Protein AF-A0A9E3D8E3-F1 (afdb_monomer)

Nearest PDB structures (foldseek):
  6zh0-assembly4_D  TM=6.770E-01  e=1.735E-10  Homo sapiens
  6q8z-assembly4_D  TM=6.486E-01  e=9.204E-11  Homo sapiens
  6zgw-assembly4_D  TM=6.736E-01  e=1.546E-10  Homo sapiens
  6zgx-assembly3_D  TM=6.616E-01  e=6.574E-08  Homo sapiens
  6jbc-assembly1_A  TM=5.033E-01  e=1.478E-06  Thermococcus kodakarensis KOD1

Solvent-accessible surface area (backbone atoms only — not comparable to full-atom values): 18329 Å² total; per-residue (Å²): 133,62,70,69,76,38,73,44,37,50,58,46,55,51,46,42,58,74,76,32,50,91,77,51,70,95,73,82,64,42,72,23,68,22,45,23,33,41,82,77,45,38,76,85,26,28,79,25,31,7,36,30,31,31,32,30,43,90,89,28,12,17,23,28,36,38,33,82,41,86,52,50,39,36,36,39,35,40,44,52,83,88,51,89,65,84,52,52,74,50,78,46,47,34,59,61,62,65,68,49,53,59,70,57,46,27,55,57,30,66,38,91,94,38,47,90,48,39,45,55,55,31,38,44,61,74,72,49,69,76,66,51,13,31,43,34,44,35,31,53,58,37,68,78,77,63,78,38,38,40,67,39,12,40,22,30,6,32,41,45,42,70,40,74,85,64,81,55,60,64,62,49,17,52,50,32,36,49,32,35,31,57,44,71,73,48,64,70,60,61,66,50,38,52,79,38,57,73,65,21,38,28,36,36,35,45,72,80,69,42,76,54,83,62,44,71,56,56,92,96,60,80,90,78,91,81,74,88,86,64,78,62,88,64,50,68,59,52,49,49,44,49,54,48,15,39,54,51,34,47,21,44,45,51,41,50,52,41,55,54,26,52,77,68,77,37,83,71,91,65,72,90,47,73,84,16,53,33,65,44,55,53,65,58,36,63,72,70,38,53,83,71,46,48,64,60,44,43,30,70,51,42,63,78,68,22,49,95,44,54,63,91,84,66,83,66,60,49,91,42,78,21,49,18,32,62,40,40,47,48,28,29,71,66,38,95

Sequence (336 aa):
MLLLDQHPVPTLLARTRSELSAAFSPGEAWVARTPAMLDVMGGIAEETGSLACTIALDRSAAAVLWQKREDDLLQVFSFDELDQNRPFTLCVPMRSLMGMDELALHRSLAEPGRHWAWSIVGAVRQFRSAGGGMNVAILNAIPAGIGLSSNAALVAASVDAFTAETTDVIARAQHSRQIEQMTLGHCHPLSAYIAGASGAVQVFQSDTCTLSVPIEVPVGMRFVAITIGVSRPGWDERLQIVRTAAVMAHALILKKMRDLGTAAGRAMLADPMGGFLARLDSNDYKRWFRPYLPDVLRGDKFDEAAGDDRPADLHVEPDVDYPVRGVADHHVLEAL

Radius of gyration: 22.26 Å; Cα contacts (8 Å, |Δi|>4): 597; chains: 1; bounding box: 54×40×67 Å

Mean predicted aligned error: 5.78 Å

Foldseek 3Di:
DDPCPAPPNVVLVVCCVPQVCVPDDPDDKFKFKFAFKDWPDCPLLLQQFFKTKIAGDRRWIKMKMKDWAQAQKEWEFEDEPPDPDGTQIDIDGNVVLLPDDLVRLQVVCPPPSNVVCLLLSLLCNVQPDRGIYMYMYMYGRDDPQQPRLSLLRNNLRNLCRRPVVDPDQQVSLVSSQVSCCSHVVHGDRSVSSRHDDHQWIWMAGNLVRDTDDTHGHDPPDDDDRDGPPDHDPCPVVVSLLLSLLQLLLLLLQVVQVQVVCVVVVHHDPDRPSSSHLQSDAPVCCVPRRLVRDDQKDAQLCSCVNRPPSDDPPRDTDRGDIHRNSVSSCCNHVVRD

Structure (mmCIF, N/CA/C/O backbone):
data_AF-A0A9E3D8E3-F1
#
_entry.id   AF-A0A9E3D8E3-F1
#
loop_
_atom_site.group_PDB
_atom_site.id
_atom_site.type_symbol
_atom_site.label_atom_id
_atom_site.label_alt_id
_atom_site.label_comp_id
_atom_site.label_asym_id
_atom_site.label_entity_id
_atom_site.label_seq_id
_atom_site.pdbx_PDB_ins_code
_atom_site.Cartn_x
_atom_site.Cartn_y
_atom_site.Cartn_z
_atom_site.occupancy
_atom_site.B_iso_or_equiv
_atom_site.auth_seq_id
_atom_site.auth_comp_id
_atom_site.auth_asym_id
_atom_site.auth_atom_id
_atom_site.pdbx_PDB_model_num
ATOM 1 N N . MET A 1 1 ? -26.276 -0.704 4.315 1.00 61.47 1 MET A N 1
ATOM 2 C CA . MET A 1 1 ? -25.941 -1.302 5.627 1.00 61.47 1 MET A CA 1
ATOM 3 C C . MET A 1 1 ? -25.128 -0.280 6.402 1.00 61.47 1 MET A C 1
ATOM 5 O O . MET A 1 1 ? -24.161 0.214 5.833 1.00 61.47 1 MET A O 1
ATOM 9 N N . LEU A 1 2 ? -25.541 0.103 7.613 1.00 82.88 2 LEU A N 1
ATOM 10 C CA . LEU A 1 2 ? -24.840 1.126 8.400 1.00 82.88 2 LEU A CA 1
ATOM 11 C C . LEU A 1 2 ? -23.488 0.585 8.883 1.00 82.88 2 LEU A C 1
ATOM 13 O O . LEU A 1 2 ? -23.394 -0.596 9.202 1.00 82.88 2 LEU A O 1
ATOM 17 N N . LEU A 1 3 ? -22.455 1.437 8.943 1.00 84.81 3 LEU A N 1
ATOM 18 C CA . LEU A 1 3 ? -21.090 1.074 9.366 1.00 84.81 3 LEU A CA 1
ATOM 19 C C . LEU A 1 3 ? -21.065 0.302 10.695 1.00 84.81 3 LEU A C 1
ATOM 21 O O . LEU A 1 3 ? -20.333 -0.674 10.832 1.00 84.81 3 LEU A O 1
ATOM 25 N N . LEU A 1 4 ? -21.897 0.725 11.648 1.00 90.50 4 LEU A N 1
ATOM 26 C CA . LEU A 1 4 ? -21.973 0.152 12.991 1.00 90.50 4 LEU A CA 1
ATOM 27 C C . LEU A 1 4 ? -22.445 -1.305 13.016 1.00 90.50 4 LEU A C 1
ATOM 29 O O . LEU A 1 4 ? -22.167 -1.989 13.994 1.00 90.50 4 LEU A O 1
ATOM 33 N N . ASP A 1 5 ? -23.097 -1.776 11.952 1.00 90.94 5 ASP A N 1
ATOM 34 C CA . ASP A 1 5 ? -23.583 -3.153 11.823 1.00 90.94 5 ASP A CA 1
ATOM 35 C C . ASP A 1 5 ? -22.600 -4.044 11.045 1.00 90.94 5 ASP A C 1
ATOM 37 O O . ASP A 1 5 ? -22.809 -5.251 10.918 1.00 90.94 5 ASP A O 1
ATOM 41 N N . GLN A 1 6 ? -21.527 -3.470 10.489 1.00 90.50 6 GLN A N 1
ATOM 42 C CA . GLN A 1 6 ? -20.589 -4.195 9.636 1.00 90.50 6 GLN A CA 1
ATOM 43 C C . GLN A 1 6 ? -19.444 -4.784 10.456 1.00 90.50 6 GLN A C 1
ATOM 45 O O . GLN A 1 6 ? -18.682 -4.062 11.099 1.00 90.50 6 GLN A O 1
ATOM 50 N N . HIS A 1 7 ? -19.255 -6.098 10.386 1.00 91.12 7 HIS A N 1
ATOM 51 C CA . HIS A 1 7 ? -18.110 -6.757 11.015 1.00 91.12 7 HIS A CA 1
ATOM 52 C C . HIS A 1 7 ? -16.766 -6.200 10.482 1.00 91.12 7 HIS A C 1
ATOM 54 O O . HIS A 1 7 ? -16.655 -5.983 9.269 1.00 91.12 7 HIS A O 1
ATOM 60 N N . PRO A 1 8 ? -15.761 -5.931 11.345 1.00 93.88 8 PRO A N 1
ATOM 61 C CA . PRO A 1 8 ? -15.707 -6.277 12.771 1.00 93.88 8 PRO A CA 1
ATOM 62 C C . PRO A 1 8 ? -16.117 -5.147 13.740 1.00 93.88 8 PRO A C 1
ATOM 64 O O . PRO A 1 8 ? -15.855 -5.248 14.938 1.00 93.88 8 PRO A O 1
ATOM 67 N N . VAL A 1 9 ? -16.775 -4.078 13.273 1.00 95.12 9 VAL A N 1
ATOM 68 C CA . VAL A 1 9 ? -17.114 -2.899 14.099 1.00 95.12 9 VAL A CA 1
ATOM 69 C C . VAL A 1 9 ? -17.963 -3.240 15.337 1.00 95.12 9 VAL A C 1
ATOM 71 O O . VAL A 1 9 ? -17.563 -2.824 16.428 1.00 95.12 9 VAL A O 1
ATOM 74 N N . PRO A 1 10 ? -19.068 -4.018 15.249 1.00 94.75 10 PRO A N 1
ATOM 75 C CA . PRO A 1 10 ? -19.823 -4.417 16.438 1.00 94.75 10 PRO A CA 1
ATOM 76 C C . PRO A 1 10 ? -18.953 -5.111 17.492 1.00 94.75 10 PRO A C 1
ATOM 78 O O . PRO A 1 10 ? -19.059 -4.810 18.681 1.00 94.75 10 PRO A O 1
ATOM 81 N N . THR A 1 11 ? -18.066 -6.007 17.051 1.00 94.19 11 THR A N 1
ATOM 82 C CA . THR A 1 11 ? -17.157 -6.760 17.922 1.00 94.19 11 THR A CA 1
ATOM 83 C C . THR A 1 11 ? -16.148 -5.835 18.590 1.00 94.19 11 THR A C 1
ATOM 85 O O . THR A 1 11 ? -15.983 -5.899 19.806 1.00 94.19 11 THR A O 1
ATOM 88 N N . LEU A 1 12 ? -15.524 -4.930 17.827 1.00 94.94 12 LEU A N 1
ATOM 89 C CA . LEU A 1 12 ? -14.582 -3.944 18.358 1.00 94.94 12 LEU A CA 1
ATOM 90 C C . LEU A 1 12 ? -15.245 -3.070 19.431 1.00 94.94 12 LEU A C 1
ATOM 92 O O . LEU A 1 12 ? -14.706 -2.912 20.522 1.00 94.94 12 LEU A O 1
ATOM 96 N N . LEU A 1 13 ? -16.442 -2.545 19.158 1.00 94.69 13 LEU A N 1
ATOM 97 C CA . LEU A 1 13 ? -17.176 -1.713 20.113 1.00 94.69 13 LEU A CA 1
ATOM 98 C C . LEU A 1 13 ? -17.579 -2.492 21.369 1.00 94.69 13 LEU A C 1
ATOM 100 O O . LEU A 1 13 ? -17.474 -1.960 22.476 1.00 94.69 13 LEU A O 1
ATOM 104 N N . ALA A 1 14 ? -18.036 -3.737 21.214 1.00 93.50 14 ALA A N 1
ATOM 105 C CA . ALA A 1 14 ? -18.402 -4.591 22.338 1.00 93.50 14 ALA A CA 1
ATOM 106 C C . ALA A 1 14 ? -17.191 -4.871 23.240 1.00 93.50 14 ALA A C 1
ATOM 108 O O . ALA A 1 14 ? -17.268 -4.609 24.442 1.00 93.50 14 ALA A O 1
ATOM 109 N N . ARG A 1 15 ? -16.065 -5.306 22.657 1.00 92.75 15 ARG A N 1
ATOM 110 C CA . ARG A 1 15 ? -14.827 -5.604 23.392 1.00 92.75 15 ARG A CA 1
ATOM 111 C C . ARG A 1 15 ? -14.238 -4.372 24.061 1.00 92.75 15 ARG A C 1
ATOM 113 O O . ARG A 1 15 ? -13.886 -4.427 25.235 1.00 92.75 15 ARG A O 1
ATOM 120 N N . THR A 1 16 ? -14.201 -3.229 23.377 1.00 93.81 16 THR A N 1
ATOM 121 C CA . THR A 1 16 ? -13.735 -1.977 23.988 1.00 93.81 16 THR A CA 1
ATOM 122 C C . THR A 1 16 ? -14.575 -1.602 25.211 1.00 93.81 16 THR A C 1
ATOM 124 O O . THR A 1 16 ? -14.021 -1.221 26.239 1.00 93.81 16 THR A O 1
ATOM 127 N N . ARG A 1 17 ? -15.904 -1.759 25.153 1.00 92.38 17 ARG A N 1
ATOM 128 C CA . ARG A 1 17 ? -16.776 -1.472 26.305 1.00 92.38 17 ARG A CA 1
ATOM 129 C C . ARG A 1 17 ? -16.580 -2.453 27.459 1.00 92.38 17 ARG A C 1
ATOM 131 O O . ARG A 1 17 ? -16.639 -2.027 28.608 1.00 92.38 17 ARG A O 1
ATOM 138 N N . SER A 1 18 ? -16.388 -3.742 27.182 1.00 91.06 18 SER A N 1
ATOM 139 C CA . SER A 1 18 ? -16.258 -4.759 28.233 1.00 91.06 18 SER A CA 1
ATOM 140 C C . SER A 1 18 ? -14.863 -4.809 28.852 1.00 91.06 18 SER A C 1
ATOM 142 O O . SER A 1 18 ? -14.738 -4.952 30.064 1.00 91.06 18 SER A O 1
ATOM 144 N N . GLU A 1 19 ? -13.818 -4.696 28.035 1.00 92.19 19 GLU A N 1
ATOM 145 C CA . GLU A 1 19 ? -12.431 -4.959 28.435 1.00 92.19 19 GLU A CA 1
ATOM 146 C C . GLU A 1 19 ? -11.623 -3.679 28.669 1.00 92.19 19 GLU A C 1
ATOM 148 O O . GLU A 1 19 ? -10.667 -3.693 29.443 1.00 92.19 19 GLU A O 1
ATOM 153 N N . LEU A 1 20 ? -12.006 -2.566 28.033 1.00 93.00 20 LEU A N 1
ATOM 154 C CA . LEU A 1 20 ? -11.265 -1.302 28.065 1.00 93.00 20 LEU A CA 1
ATOM 155 C C . LEU A 1 20 ? -12.084 -0.140 28.640 1.00 93.00 20 LEU A C 1
ATOM 157 O O . LEU A 1 20 ? -11.759 1.014 28.380 1.00 93.00 20 LEU A O 1
ATOM 161 N N . SER A 1 21 ? -13.100 -0.408 29.464 1.00 89.00 21 SER A N 1
ATOM 162 C CA . SER A 1 21 ? -13.952 0.625 30.087 1.00 89.00 21 SER A CA 1
ATOM 163 C C . SER A 1 21 ? -13.198 1.644 30.952 1.00 89.00 21 SER A C 1
ATOM 165 O O . SER A 1 21 ? -13.676 2.755 31.151 1.00 89.00 21 SER A O 1
ATOM 167 N N . ALA A 1 22 ? -12.012 1.289 31.457 1.00 88.81 22 ALA A N 1
ATOM 168 C CA . ALA A 1 22 ? -11.137 2.214 32.180 1.00 88.81 22 ALA A CA 1
ATOM 169 C C . ALA A 1 22 ? -10.322 3.132 31.250 1.00 88.81 22 ALA A C 1
ATOM 171 O O . ALA A 1 22 ? -9.861 4.188 31.677 1.00 88.81 22 ALA A O 1
ATOM 172 N N . ALA A 1 23 ? -10.109 2.720 29.998 1.00 91.31 23 ALA A N 1
ATOM 173 C CA . ALA A 1 23 ? -9.403 3.511 28.998 1.00 91.31 23 ALA A CA 1
ATOM 174 C C . ALA A 1 23 ? -10.389 4.320 28.142 1.00 91.31 23 ALA A C 1
ATOM 176 O O . ALA A 1 23 ? -10.162 5.499 27.894 1.00 91.31 23 ALA A O 1
ATOM 177 N N . PHE A 1 24 ? -11.490 3.715 27.708 1.00 93.62 24 PHE A N 1
ATOM 178 C CA . PHE A 1 24 ? -12.498 4.358 26.875 1.00 93.62 24 PHE A CA 1
ATOM 179 C C . PHE A 1 24 ? -13.691 4.801 27.713 1.00 93.62 24 PHE A C 1
ATOM 181 O O . PHE A 1 24 ? -14.399 3.982 28.301 1.00 93.62 24 PHE A O 1
ATOM 188 N N . SER A 1 25 ? -13.935 6.106 27.710 1.00 89.12 25 SER A N 1
ATOM 189 C CA . SER A 1 25 ? -15.068 6.718 28.395 1.00 89.12 25 SER A CA 1
ATOM 190 C C . SER A 1 25 ? -16.290 6.776 27.476 1.00 89.12 25 SER A C 1
ATOM 192 O O . SER A 1 25 ? -16.141 6.923 26.257 1.00 89.12 25 SER A O 1
ATOM 194 N N . PRO A 1 26 ? -17.519 6.739 28.022 1.00 83.31 26 PRO A N 1
ATOM 195 C CA . PRO A 1 26 ? -18.707 7.118 27.265 1.00 83.31 26 PRO A CA 1
ATOM 196 C C . PRO A 1 26 ? -18.541 8.546 26.725 1.00 83.31 26 PRO A C 1
ATOM 198 O O . PRO A 1 26 ? -18.261 9.464 27.493 1.00 83.31 26 PRO A O 1
ATOM 201 N N . GLY A 1 27 ? -18.687 8.742 25.416 1.00 85.12 27 GLY A N 1
ATOM 202 C CA . GLY A 1 27 ? -18.496 10.051 24.797 1.00 85.12 27 GLY A CA 1
ATOM 203 C C . GLY A 1 27 ? -18.208 9.968 23.305 1.00 85.12 27 GLY A C 1
ATOM 204 O O . GLY A 1 27 ? -18.470 8.947 22.667 1.00 85.12 27 GLY A O 1
ATOM 205 N N . GLU A 1 28 ? -17.672 11.060 22.766 1.00 89.88 28 GLU A N 1
ATOM 206 C CA . GLU A 1 28 ? -17.271 11.151 21.366 1.00 89.88 28 GLU A CA 1
ATOM 207 C C . GLU A 1 28 ? -16.100 10.200 21.081 1.00 89.88 28 GLU A C 1
ATOM 209 O O . GLU A 1 28 ? -15.105 10.158 21.812 1.00 89.88 28 GLU A O 1
ATOM 214 N N . ALA A 1 29 ? -16.261 9.400 20.033 1.00 92.62 29 ALA A N 1
ATOM 215 C CA . ALA A 1 29 ? -15.256 8.495 19.508 1.00 92.62 29 ALA A CA 1
ATOM 216 C C . ALA A 1 29 ? -15.503 8.319 18.010 1.00 92.62 29 ALA A C 1
ATOM 218 O O . ALA A 1 29 ? -16.646 8.370 17.547 1.00 92.62 29 ALA A O 1
ATOM 219 N N . TRP A 1 30 ? -14.436 8.072 17.266 1.00 93.62 30 TRP A N 1
ATOM 220 C CA . TRP A 1 30 ? -14.491 7.892 15.822 1.00 93.62 30 TRP A CA 1
ATOM 221 C C . TRP A 1 30 ? -14.131 6.463 15.484 1.00 93.62 30 TRP A C 1
ATOM 223 O O . TRP A 1 30 ? -13.174 5.913 16.030 1.00 93.62 30 TRP A O 1
ATOM 233 N N . VAL A 1 31 ? -14.894 5.871 14.573 1.00 94.75 31 VAL A N 1
ATOM 234 C CA . VAL A 1 31 ? -14.663 4.516 14.094 1.00 94.75 31 VAL A CA 1
ATOM 235 C C . VAL A 1 31 ? -14.590 4.512 12.578 1.00 94.75 31 VAL A C 1
ATOM 237 O O . VAL A 1 31 ? -15.429 5.114 11.910 1.00 94.75 31 VAL A O 1
ATOM 240 N N . ALA A 1 32 ? -13.601 3.807 12.050 1.00 94.62 32 ALA A N 1
ATOM 241 C CA . ALA A 1 32 ? -13.469 3.525 10.633 1.00 94.62 32 ALA A CA 1
ATOM 242 C C . ALA A 1 32 ? -13.310 2.024 10.403 1.00 94.62 32 ALA A C 1
ATOM 244 O O . ALA A 1 32 ? -12.917 1.267 11.298 1.00 94.62 32 ALA A O 1
ATOM 245 N N . ARG A 1 33 ? -13.640 1.604 9.184 1.00 93.50 33 ARG A N 1
ATOM 246 C CA . ARG A 1 33 ? -13.574 0.219 8.732 1.00 93.50 33 ARG A CA 1
ATOM 247 C C . ARG A 1 33 ? -13.102 0.191 7.292 1.00 93.50 33 ARG A C 1
ATOM 249 O O . ARG A 1 33 ? -13.709 0.852 6.453 1.00 93.50 33 ARG A O 1
ATOM 256 N N . THR A 1 34 ? -12.148 -0.681 6.999 1.00 93.94 34 THR A N 1
ATOM 257 C CA . THR A 1 34 ? -11.720 -0.951 5.626 1.00 93.94 34 THR A CA 1
ATOM 258 C C . THR A 1 34 ? -11.790 -2.451 5.351 1.00 93.94 34 THR A C 1
ATOM 260 O O . THR A 1 34 ? -11.247 -3.237 6.134 1.00 93.94 34 THR A O 1
ATOM 263 N N . PRO A 1 35 ? -12.489 -2.883 4.285 1.00 93.00 35 PRO A N 1
ATOM 264 C CA . PRO A 1 35 ? -12.553 -4.289 3.907 1.00 93.00 35 PRO A CA 1
ATOM 265 C C . PRO A 1 35 ? -11.195 -4.817 3.440 1.00 93.00 35 PRO A C 1
ATOM 267 O O . PRO A 1 35 ? -10.332 -4.063 2.998 1.00 93.00 35 PRO A O 1
ATOM 270 N N . ALA A 1 36 ? -11.031 -6.136 3.496 1.00 90.88 36 ALA A N 1
ATOM 271 C CA . ALA A 1 36 ? -9.974 -6.810 2.761 1.00 90.88 36 ALA A CA 1
ATOM 272 C C . ALA A 1 36 ? -10.162 -6.589 1.258 1.00 90.88 36 ALA A C 1
ATOM 274 O O . ALA A 1 36 ? -11.290 -6.603 0.755 1.00 90.88 36 ALA A O 1
ATOM 275 N N . MET A 1 37 ? -9.049 -6.443 0.548 1.00 90.75 37 MET A N 1
ATOM 276 C CA . MET A 1 37 ? -9.035 -6.260 -0.898 1.00 90.75 37 MET A CA 1
ATOM 277 C C . MET A 1 37 ? -8.463 -7.506 -1.559 1.00 90.75 37 MET A C 1
ATOM 279 O O . MET A 1 37 ? -7.434 -8.031 -1.130 1.00 90.75 37 MET A O 1
ATOM 283 N N . LEU A 1 38 ? -9.143 -7.972 -2.601 1.00 90.00 38 LEU A N 1
ATOM 284 C CA . LEU A 1 38 ? -8.647 -9.009 -3.490 1.00 90.00 38 LEU A CA 1
ATOM 285 C C . LEU A 1 38 ? -8.196 -8.355 -4.795 1.00 90.00 38 LEU A C 1
ATOM 287 O O . LEU A 1 38 ? -8.989 -7.675 -5.449 1.00 90.00 38 LEU A O 1
ATOM 291 N N . ASP A 1 39 ? -6.941 -8.587 -5.163 1.00 90.19 39 ASP A N 1
ATOM 292 C CA . ASP A 1 39 ? -6.440 -8.309 -6.505 1.00 90.19 39 ASP A CA 1
ATOM 293 C C . ASP A 1 39 ? -7.032 -9.337 -7.478 1.00 90.19 39 ASP A C 1
ATOM 295 O O . ASP A 1 39 ? -6.862 -10.549 -7.313 1.00 90.19 39 ASP A O 1
ATOM 299 N N . VAL A 1 40 ? -7.804 -8.843 -8.443 1.00 90.62 40 VAL A N 1
ATOM 300 C CA . VAL A 1 40 ? -8.455 -9.644 -9.481 1.00 90.62 40 VAL A CA 1
ATOM 301 C C . VAL A 1 40 ? -7.572 -9.706 -10.722 1.00 90.62 40 VAL A C 1
ATOM 303 O O . VAL A 1 40 ? -7.457 -10.769 -11.332 1.00 90.62 40 VAL A O 1
ATOM 306 N N . MET A 1 41 ? -6.977 -8.572 -11.102 1.00 88.38 41 MET A N 1
ATOM 307 C CA . MET A 1 41 ? -6.065 -8.414 -12.237 1.00 88.38 41 MET A CA 1
ATOM 308 C C . MET A 1 41 ? -5.163 -7.197 -11.999 1.00 88.38 41 MET A C 1
ATOM 310 O O . MET A 1 41 ? -5.614 -6.201 -11.446 1.00 88.38 41 MET A O 1
ATOM 314 N N . GLY A 1 42 ? -3.930 -7.232 -12.501 1.00 80.69 42 GLY A N 1
ATOM 315 C CA . GLY A 1 42 ? -2.966 -6.128 -12.408 1.00 80.69 42 GLY A CA 1
ATOM 316 C C . GLY A 1 42 ? -1.696 -6.541 -11.675 1.00 80.69 42 GLY A C 1
ATOM 317 O O . GLY A 1 42 ? -0.597 -6.324 -12.183 1.00 80.69 42 GLY A O 1
ATOM 318 N N . GLY A 1 43 ? -1.826 -7.238 -10.542 1.00 84.00 43 GLY A N 1
ATOM 319 C CA . GLY A 1 43 ? -0.680 -7.831 -9.863 1.00 84.00 43 GLY A CA 1
ATOM 320 C C . GLY A 1 43 ? 0.407 -6.813 -9.524 1.00 84.00 43 GLY A C 1
ATOM 321 O O . GLY A 1 43 ? 0.169 -5.658 -9.176 1.00 84.00 43 GLY A O 1
ATOM 322 N N . ILE A 1 44 ? 1.648 -7.257 -9.680 1.00 84.50 44 ILE A N 1
ATOM 323 C CA . ILE A 1 44 ? 2.850 -6.449 -9.453 1.00 84.50 44 ILE A CA 1
ATOM 324 C C . ILE A 1 44 ? 3.058 -5.348 -10.508 1.00 84.50 44 ILE A C 1
ATOM 326 O O . ILE A 1 44 ? 3.878 -4.456 -10.298 1.00 84.50 44 ILE A O 1
ATOM 330 N N . ALA A 1 45 ? 2.335 -5.388 -11.634 1.00 87.69 45 ALA A N 1
ATOM 331 C CA . ALA A 1 45 ? 2.521 -4.448 -12.738 1.00 87.69 45 ALA A CA 1
ATOM 332 C C . ALA A 1 45 ? 1.898 -3.067 -12.471 1.00 87.69 45 ALA A C 1
ATOM 334 O O . ALA A 1 45 ? 2.235 -2.098 -13.157 1.00 87.69 45 ALA A O 1
ATOM 335 N N . GLU A 1 46 ? 1.035 -2.940 -11.455 1.00 88.56 46 GLU A N 1
ATOM 336 C CA . GLU A 1 46 ? 0.449 -1.656 -11.052 1.00 88.56 46 GLU A CA 1
ATOM 337 C C . GLU A 1 46 ? 1.535 -0.609 -10.768 1.00 88.56 46 GLU A C 1
ATOM 339 O O . GLU A 1 46 ? 1.447 0.530 -11.220 1.00 88.56 46 GLU A O 1
ATOM 344 N N . GLU A 1 47 ? 2.608 -0.979 -10.069 1.00 84.56 47 GLU A N 1
ATOM 345 C CA . GLU A 1 47 ? 3.672 -0.039 -9.693 1.00 84.56 47 GLU A CA 1
ATOM 346 C C . GLU A 1 47 ? 4.474 0.477 -10.891 1.00 84.56 47 GLU A C 1
ATOM 348 O O . GLU A 1 47 ? 5.147 1.500 -10.784 1.00 84.56 47 GLU A O 1
ATOM 353 N N . THR A 1 48 ? 4.360 -0.183 -12.045 1.00 89.12 48 THR A N 1
ATOM 354 C CA . THR A 1 48 ? 4.956 0.270 -13.305 1.00 89.12 48 THR A CA 1
ATOM 355 C C . THR A 1 48 ? 3.918 0.766 -14.305 1.00 89.12 48 THR A C 1
ATOM 357 O O . THR A 1 48 ? 4.204 0.792 -15.501 1.00 89.12 48 THR A O 1
ATOM 360 N N . GLY A 1 49 ? 2.737 1.162 -13.827 1.00 89.62 49 GLY A N 1
ATOM 361 C CA . GLY A 1 49 ? 1.747 1.907 -14.602 1.00 89.62 49 GLY A CA 1
ATOM 362 C C . GLY A 1 49 ? 0.655 1.070 -15.262 1.00 89.62 49 GLY A C 1
ATOM 363 O O . GLY A 1 49 ? -0.097 1.623 -16.058 1.00 89.62 49 GLY A O 1
ATOM 364 N N . SER A 1 50 ? 0.558 -0.228 -14.955 1.00 90.56 50 SER A N 1
ATOM 365 C CA . SER A 1 50 ? -0.545 -1.067 -15.442 1.00 90.56 50 SER A CA 1
ATOM 366 C C . SER A 1 50 ? -1.879 -0.652 -14.820 1.00 90.56 50 SER A C 1
ATOM 368 O O . SER A 1 50 ? -1.933 -0.064 -13.732 1.00 90.56 50 SER A O 1
ATOM 370 N N . LEU A 1 51 ? -2.963 -1.047 -15.482 1.00 91.69 51 LEU A N 1
ATOM 371 C CA . LEU A 1 51 ? -4.286 -1.116 -14.886 1.00 91.69 51 LEU A CA 1
ATOM 372 C C . LEU A 1 51 ? -4.333 -2.172 -13.767 1.00 91.69 51 LEU A C 1
ATOM 374 O O . LEU A 1 51 ? -3.791 -3.272 -13.911 1.00 91.69 51 LEU A O 1
ATOM 378 N N . ALA A 1 52 ? -5.011 -1.837 -12.668 1.00 92.19 52 ALA A N 1
ATOM 379 C CA . ALA A 1 52 ? -5.313 -2.723 -11.550 1.00 92.19 52 ALA A CA 1
ATOM 380 C C . ALA A 1 52 ? -6.830 -2.843 -11.340 1.00 92.19 52 ALA A C 1
ATOM 382 O O . ALA A 1 52 ? -7.567 -1.856 -11.360 1.00 92.19 52 ALA A O 1
ATOM 383 N N . CYS A 1 53 ? -7.292 -4.065 -11.112 1.00 93.12 53 CYS A N 1
ATOM 384 C CA . CYS A 1 53 ? -8.672 -4.434 -10.846 1.00 93.12 53 CYS A CA 1
ATOM 385 C C . CYS A 1 53 ? -8.747 -5.057 -9.458 1.00 93.12 53 CYS A C 1
ATOM 387 O O . CYS A 1 53 ? -8.262 -6.169 -9.251 1.00 93.12 53 CYS A O 1
ATOM 389 N N . THR A 1 54 ? -9.402 -4.387 -8.518 1.00 93.31 54 THR A N 1
ATOM 390 C CA . THR A 1 54 ? -9.559 -4.895 -7.154 1.00 93.31 54 THR A CA 1
ATOM 391 C C . THR A 1 54 ? -11.027 -5.041 -6.788 1.00 93.31 54 THR A C 1
ATOM 393 O O . THR A 1 54 ? -11.900 -4.345 -7.307 1.00 93.31 54 THR A O 1
ATOM 396 N N . ILE A 1 55 ? -11.328 -5.969 -5.885 1.00 92.94 55 ILE A N 1
ATOM 397 C CA . ILE A 1 55 ? -12.668 -6.113 -5.315 1.00 92.94 55 ILE A CA 1
ATOM 398 C C . ILE A 1 55 ? -12.598 -6.154 -3.793 1.00 92.94 55 ILE A C 1
ATOM 400 O O . ILE A 1 55 ? -11.763 -6.844 -3.206 1.00 92.94 55 ILE A O 1
ATOM 404 N N . ALA A 1 56 ? -13.493 -5.404 -3.153 1.00 92.31 56 ALA A N 1
ATOM 405 C CA . ALA A 1 56 ? -13.654 -5.421 -1.708 1.00 92.31 56 ALA A CA 1
ATOM 406 C C . ALA A 1 56 ? -14.379 -6.698 -1.265 1.00 92.31 56 ALA A C 1
ATOM 408 O O . ALA A 1 56 ? -15.470 -7.015 -1.751 1.00 92.31 56 ALA A O 1
ATOM 409 N N . LEU A 1 57 ? -13.792 -7.408 -0.305 1.00 88.69 57 LEU A N 1
ATOM 410 C CA . LEU A 1 57 ? -14.392 -8.585 0.307 1.00 88.69 57 LEU A CA 1
ATOM 411 C C . LEU A 1 57 ? -15.388 -8.176 1.400 1.00 88.69 57 LEU A C 1
ATOM 413 O O . LEU A 1 57 ? -15.181 -7.239 2.170 1.00 88.69 57 LEU A O 1
ATOM 417 N N . ASP A 1 58 ? -16.495 -8.904 1.476 1.00 81.69 58 ASP A N 1
ATOM 418 C CA . ASP A 1 58 ? -17.627 -8.613 2.356 1.00 81.69 58 ASP A CA 1
ATOM 419 C C . ASP A 1 58 ? -17.445 -9.146 3.789 1.00 81.69 58 ASP A C 1
ATOM 421 O O . ASP A 1 58 ? -18.045 -8.608 4.720 1.00 81.69 58 ASP A O 1
ATOM 425 N N . ARG A 1 59 ? -16.609 -10.177 3.981 1.00 79.25 59 ARG A N 1
ATOM 426 C CA . ARG A 1 59 ? -16.509 -10.943 5.244 1.00 79.25 59 ARG A CA 1
ATOM 427 C C . ARG A 1 59 ? -15.277 -10.686 6.106 1.00 79.25 59 ARG A C 1
ATOM 429 O O . ARG A 1 59 ? -15.235 -11.176 7.228 1.00 79.25 59 ARG A O 1
ATOM 436 N N . SER A 1 60 ? -14.293 -9.950 5.608 1.00 84.31 60 SER A N 1
ATOM 437 C CA . SER A 1 60 ? -13.056 -9.675 6.344 1.00 84.31 60 SER A CA 1
ATOM 438 C C . SER A 1 60 ? -12.720 -8.202 6.212 1.00 84.31 60 SER A C 1
ATOM 440 O O . SER A 1 60 ? -12.756 -7.657 5.111 1.00 84.31 60 SER A O 1
ATOM 442 N N . ALA A 1 61 ? -12.434 -7.547 7.332 1.00 91.25 61 ALA A N 1
ATOM 443 C CA . ALA A 1 61 ? -12.118 -6.127 7.375 1.00 91.25 61 ALA A CA 1
ATOM 444 C C . ALA A 1 61 ? -11.267 -5.795 8.603 1.00 91.25 61 ALA A C 1
ATOM 446 O O . ALA A 1 61 ? -11.287 -6.517 9.602 1.00 91.25 61 ALA A O 1
ATOM 447 N N . ALA A 1 62 ? -10.560 -4.675 8.533 1.00 93.50 62 ALA A N 1
ATOM 448 C CA . ALA A 1 62 ? -9.938 -4.039 9.681 1.00 93.50 62 ALA A CA 1
ATOM 449 C C . ALA A 1 62 ? -10.842 -2.913 10.191 1.00 93.50 62 ALA A C 1
ATOM 451 O O . ALA A 1 62 ? -11.472 -2.210 9.398 1.00 93.50 62 ALA A O 1
ATOM 452 N N . ALA A 1 63 ? -10.907 -2.735 11.509 1.00 95.81 63 ALA A N 1
ATOM 453 C CA . ALA A 1 63 ? -11.582 -1.609 12.137 1.00 95.81 63 ALA A CA 1
ATOM 454 C C . ALA A 1 63 ? -10.663 -0.908 13.139 1.00 95.81 63 ALA A C 1
ATOM 456 O O . ALA A 1 63 ? -9.930 -1.555 13.892 1.00 95.81 63 ALA A O 1
ATOM 457 N N . VAL A 1 64 ? -10.746 0.421 13.153 1.00 96.69 64 VAL A N 1
ATOM 458 C CA . VAL A 1 64 ? -9.998 1.300 14.053 1.00 96.69 64 VAL A CA 1
ATOM 459 C C . VAL A 1 64 ? -10.993 2.206 14.757 1.00 96.69 64 VAL A C 1
ATOM 461 O O . VAL A 1 64 ? -11.786 2.888 14.113 1.00 96.69 64 VAL A O 1
ATOM 464 N N . LEU A 1 65 ? -10.948 2.207 16.084 1.00 96.38 65 LEU A N 1
ATOM 465 C CA . LEU A 1 65 ? -11.696 3.101 16.957 1.00 96.38 65 LEU A CA 1
ATOM 466 C C . LEU A 1 65 ? -10.697 3.998 17.676 1.00 96.38 65 LEU A C 1
ATOM 468 O O . LEU A 1 65 ? -9.734 3.487 18.243 1.00 96.38 65 LEU A O 1
ATOM 472 N N . TRP A 1 66 ? -10.943 5.302 17.743 1.00 95.56 66 TRP A N 1
ATOM 473 C CA . TRP A 1 66 ? -10.140 6.174 18.594 1.00 95.56 66 TRP A CA 1
ATOM 474 C C . TRP A 1 66 ? -10.967 7.191 19.373 1.00 95.56 66 TRP A C 1
ATOM 476 O O . TRP A 1 66 ? -12.068 7.578 18.977 1.00 95.56 66 TRP A O 1
ATOM 486 N N . GLN A 1 67 ? -10.408 7.612 20.506 1.00 95.00 67 GLN A N 1
ATOM 487 C CA . GLN A 1 67 ? -10.967 8.616 21.401 1.00 95.00 67 GLN A CA 1
ATOM 488 C C . GLN A 1 67 ? -9.855 9.533 21.923 1.00 95.00 67 GLN A C 1
ATOM 490 O O . GLN A 1 67 ? -8.782 9.071 22.323 1.00 95.00 67 GLN A O 1
ATOM 495 N N . LYS A 1 68 ? -10.123 10.842 21.924 1.00 94.06 68 LYS A N 1
ATOM 496 C CA . LYS A 1 68 ? -9.209 11.869 22.438 1.00 94.06 68 LYS A CA 1
ATOM 497 C C . LYS A 1 68 ? -9.030 11.749 23.957 1.00 94.06 68 LYS A C 1
ATOM 499 O O . LYS A 1 68 ? -9.976 11.431 24.672 1.00 94.06 68 LYS A O 1
ATOM 504 N N . ARG A 1 69 ? -7.831 12.068 24.447 1.00 92.12 69 ARG A N 1
ATOM 505 C CA . ARG A 1 69 ? -7.495 12.219 25.870 1.00 92.12 69 ARG A CA 1
ATOM 506 C C . ARG A 1 69 ? -6.901 13.601 26.139 1.00 92.12 69 ARG A C 1
ATOM 508 O O . ARG A 1 69 ? -6.470 14.305 25.226 1.00 92.12 69 ARG A O 1
ATOM 515 N N . GLU A 1 70 ? -6.859 13.968 27.413 1.00 90.81 70 GLU A N 1
ATOM 516 C CA . GLU A 1 70 ? -6.290 15.240 27.874 1.00 90.81 70 GLU A CA 1
ATOM 517 C C . GLU A 1 70 ? -4.810 15.145 28.270 1.00 90.81 70 GLU A C 1
ATOM 519 O O . GLU A 1 70 ? -4.141 16.170 28.374 1.00 90.81 70 GLU A O 1
ATOM 524 N N . ASP A 1 71 ? -4.287 13.935 28.491 1.00 93.69 71 ASP A N 1
ATOM 525 C CA . ASP A 1 71 ? -2.879 13.728 28.833 1.00 93.69 71 ASP A CA 1
ATOM 526 C C . ASP A 1 71 ? -1.974 13.768 27.588 1.00 93.69 71 ASP A C 1
ATOM 528 O O . ASP A 1 71 ? -2.344 14.322 26.561 1.00 93.69 71 ASP A O 1
ATOM 532 N N . ASP A 1 72 ? -0.752 13.247 27.678 1.00 94.31 72 ASP A N 1
ATOM 533 C CA . ASP A 1 72 ? 0.217 13.234 26.571 1.00 94.31 72 ASP A CA 1
ATOM 534 C C . ASP A 1 72 ? 0.546 11.799 26.140 1.00 94.31 72 ASP A C 1
ATOM 536 O O . ASP A 1 72 ? 1.660 11.517 25.714 1.00 94.31 72 ASP A O 1
ATOM 540 N N . LEU A 1 73 ? -0.385 10.856 26.313 1.00 95.69 73 LEU A N 1
ATOM 541 C CA . LEU A 1 73 ? -0.147 9.439 26.033 1.00 95.69 73 LEU A CA 1
ATOM 542 C C . LEU A 1 73 ? -0.928 8.971 24.810 1.00 95.69 73 LEU A C 1
ATOM 544 O O . LEU A 1 73 ? -2.141 9.144 24.736 1.00 95.69 73 LEU A O 1
ATOM 548 N N . LEU A 1 74 ? -0.233 8.306 23.888 1.00 95.75 74 LEU A N 1
ATOM 549 C CA . LEU A 1 74 ? -0.838 7.418 22.905 1.00 95.75 74 LEU A CA 1
ATOM 550 C C . LEU A 1 74 ? -0.907 6.017 23.509 1.00 95.75 74 LEU A C 1
ATOM 552 O O . LEU A 1 74 ? 0.135 5.409 23.759 1.00 95.75 74 LEU A O 1
ATOM 556 N N . GLN A 1 75 ? -2.118 5.500 23.706 1.00 96.00 75 GLN A N 1
ATOM 557 C CA . GLN A 1 75 ? -2.346 4.095 24.030 1.00 96.00 75 GLN A CA 1
ATOM 558 C C . GLN A 1 75 ? -3.014 3.406 22.842 1.00 96.00 75 GLN A C 1
ATOM 560 O O . GLN A 1 75 ? -4.078 3.826 22.389 1.00 96.00 75 GLN A O 1
ATOM 565 N N . VAL A 1 76 ? -2.395 2.343 22.340 1.00 96.19 76 VAL A N 1
ATOM 566 C CA . VAL A 1 76 ? -2.951 1.511 21.270 1.00 96.19 76 VAL A CA 1
ATOM 567 C C . VAL A 1 76 ? -3.234 0.131 21.836 1.00 96.19 76 VAL A C 1
ATOM 569 O O . VAL A 1 76 ? -2.362 -0.457 22.471 1.00 96.19 76 VAL A O 1
ATOM 572 N N . PHE A 1 77 ? -4.433 -0.382 21.588 1.00 95.25 77 PHE A N 1
ATOM 573 C CA . PHE A 1 77 ? -4.905 -1.694 22.007 1.00 95.25 77 PHE A CA 1
ATOM 574 C C . PHE A 1 77 ? -5.231 -2.522 20.766 1.00 95.25 77 PHE A C 1
ATOM 576 O O . PHE A 1 77 ? -6.096 -2.130 19.987 1.00 95.25 77 PHE A O 1
ATOM 583 N N . SER A 1 78 ? -4.562 -3.658 20.576 1.00 93.19 78 SER A N 1
ATOM 584 C CA . SER A 1 78 ? -4.877 -4.596 19.495 1.00 93.19 78 SER A CA 1
ATOM 585 C C . SER A 1 78 ? -5.600 -5.812 20.024 1.00 93.19 78 SER A C 1
ATOM 587 O O . SER A 1 78 ? -5.048 -6.578 20.817 1.00 93.19 78 SER A O 1
ATOM 589 N N . PHE A 1 79 ? -6.820 -6.001 19.537 1.00 91.50 79 PHE A N 1
ATOM 590 C CA . PHE A 1 79 ? -7.582 -7.219 19.728 1.00 91.50 79 PHE A CA 1
ATOM 591 C C . PHE A 1 79 ? -7.250 -8.224 18.628 1.00 91.50 79 PHE A C 1
ATOM 593 O O . PHE A 1 79 ? -7.162 -7.870 17.452 1.00 91.50 79 PHE A O 1
ATOM 600 N N . ASP A 1 80 ? -7.109 -9.482 19.023 1.00 82.06 80 ASP A N 1
ATOM 601 C CA . ASP A 1 80 ? -7.163 -10.622 18.115 1.00 82.06 80 ASP A CA 1
ATOM 602 C C . ASP A 1 80 ? -8.614 -11.121 18.072 1.00 82.06 80 ASP A C 1
ATOM 604 O O . ASP A 1 80 ? -9.290 -11.170 19.101 1.00 82.06 80 ASP A O 1
ATOM 608 N N . GLU A 1 81 ? -9.126 -11.451 16.891 1.00 73.94 81 GLU A N 1
ATOM 609 C CA . GLU A 1 81 ? -10.489 -11.964 16.745 1.00 73.94 81 GLU A CA 1
ATOM 610 C C . GLU A 1 81 ? -10.678 -13.323 17.437 1.00 73.94 81 GLU A C 1
ATOM 612 O O . GLU A 1 81 ? -11.754 -13.599 17.970 1.00 73.94 81 GLU A O 1
ATOM 617 N N . LEU A 1 82 ? -9.635 -14.157 17.450 1.00 69.19 82 LEU A N 1
ATOM 618 C CA . LEU A 1 82 ? -9.682 -15.519 17.979 1.00 69.19 82 LEU A CA 1
ATOM 619 C C . LEU A 1 82 ? -9.175 -15.620 19.422 1.00 69.19 82 LEU A C 1
ATOM 621 O O . LEU A 1 82 ? -9.428 -16.637 20.073 1.00 69.19 82 LEU A O 1
ATOM 625 N N . ASP A 1 83 ? -8.503 -14.584 19.937 1.00 71.75 83 ASP A N 1
ATOM 626 C CA . ASP A 1 83 ? -8.001 -14.553 21.312 1.00 71.75 83 ASP A CA 1
ATOM 627 C C . ASP A 1 83 ? -8.867 -13.675 22.238 1.00 71.75 83 ASP A C 1
ATOM 629 O O . ASP A 1 83 ? -9.071 -12.474 22.022 1.00 71.75 83 ASP A O 1
ATOM 633 N N . GLN A 1 84 ? -9.351 -14.293 23.318 1.00 65.38 84 GLN A N 1
ATOM 634 C CA . GLN A 1 84 ? -10.088 -13.639 24.407 1.00 65.38 84 GLN A CA 1
ATOM 635 C C . GLN A 1 84 ? -9.162 -13.112 25.516 1.00 65.38 84 GLN A C 1
ATOM 637 O O . GLN A 1 84 ? -9.639 -12.568 26.513 1.00 65.38 84 GLN A O 1
ATOM 642 N N . ASN A 1 85 ? -7.844 -13.273 25.377 1.00 70.00 85 ASN A N 1
ATOM 643 C CA . ASN A 1 85 ? -6.870 -12.673 26.279 1.00 70.00 85 ASN A CA 1
ATOM 644 C C . ASN A 1 85 ? -6.854 -11.139 26.167 1.00 70.00 85 ASN A C 1
ATOM 646 O O . ASN A 1 85 ? -7.444 -10.533 25.267 1.00 70.00 85 ASN A O 1
ATOM 650 N N . ARG A 1 86 ? -6.149 -10.502 27.114 1.00 69.38 86 ARG A N 1
ATOM 651 C CA . ARG A 1 86 ? -5.959 -9.045 27.128 1.00 69.38 86 ARG A CA 1
ATOM 652 C C . ARG A 1 86 ? -5.337 -8.564 25.810 1.00 69.38 86 ARG A C 1
ATOM 654 O O . ARG A 1 86 ? -4.399 -9.204 25.336 1.00 69.38 86 ARG A O 1
ATOM 661 N N . PRO A 1 87 ? -5.785 -7.415 25.275 1.00 81.19 87 PRO A N 1
ATOM 662 C CA . PRO A 1 87 ? -5.234 -6.877 24.041 1.00 81.19 87 PRO A CA 1
ATOM 663 C C . PRO A 1 87 ? -3.749 -6.543 24.186 1.00 81.19 87 PRO A C 1
ATOM 665 O O . PRO A 1 87 ? -3.291 -6.077 25.239 1.00 81.19 87 PRO A O 1
ATOM 668 N N . PHE A 1 88 ? -3.006 -6.702 23.091 1.00 83.25 88 PHE A N 1
ATOM 669 C CA . PHE A 1 88 ? -1.651 -6.167 23.006 1.00 83.25 88 PHE A CA 1
ATOM 670 C C . PHE A 1 88 ? -1.710 -4.656 23.176 1.00 83.25 88 PHE A C 1
ATOM 672 O O . PHE A 1 88 ? -2.579 -3.998 22.606 1.00 83.25 88 PHE A O 1
ATOM 679 N N . THR A 1 89 ? -0.806 -4.109 23.986 1.00 91.50 89 THR A N 1
ATOM 680 C CA . THR A 1 89 ? -0.844 -2.693 24.346 1.00 91.50 89 THR A CA 1
ATOM 681 C C . THR A 1 89 ? 0.475 -2.018 24.009 1.00 91.50 89 THR A C 1
ATOM 683 O O . THR A 1 89 ? 1.536 -2.463 24.445 1.00 91.50 89 THR A O 1
ATOM 686 N N . LEU A 1 90 ? 0.397 -0.912 23.275 1.00 93.56 90 LEU A N 1
ATOM 687 C CA . LEU A 1 90 ? 1.479 0.055 23.122 1.00 93.56 90 LEU A CA 1
ATOM 688 C C . LEU A 1 90 ? 1.113 1.305 23.921 1.00 93.56 90 LEU A C 1
ATOM 690 O O . LEU A 1 90 ? -0.005 1.796 23.809 1.00 93.56 90 LEU A O 1
ATOM 694 N N . CYS A 1 91 ? 2.052 1.835 24.702 1.00 94.25 91 CYS A N 1
ATOM 695 C CA . CYS A 1 91 ? 1.899 3.115 25.386 1.00 94.25 91 CYS A CA 1
ATOM 696 C C . CYS A 1 91 ? 3.155 3.952 25.152 1.00 94.25 91 CYS A C 1
ATOM 698 O O . CYS A 1 91 ? 4.246 3.540 25.552 1.00 94.25 91 CYS A O 1
ATOM 700 N N . VAL A 1 92 ? 3.013 5.103 24.496 1.00 93.62 92 VAL A N 1
ATOM 701 C CA . VAL A 1 92 ? 4.127 6.019 24.216 1.00 93.62 92 VAL A CA 1
ATOM 702 C C . VAL A 1 92 ? 3.703 7.471 24.438 1.00 93.62 92 VAL A C 1
ATOM 704 O O . VAL A 1 92 ? 2.569 7.827 24.113 1.00 93.62 92 VAL A O 1
ATOM 707 N N . PRO A 1 93 ? 4.579 8.341 24.972 1.00 94.81 93 PRO A N 1
ATOM 708 C CA . PRO A 1 93 ? 4.283 9.765 25.033 1.00 94.81 93 PRO A CA 1
ATOM 709 C C . PRO A 1 93 ? 4.168 10.368 23.628 1.00 94.81 93 PRO A C 1
ATOM 711 O O . PRO A 1 93 ? 5.064 10.183 22.800 1.00 94.81 93 PRO A O 1
ATOM 714 N N . MET A 1 94 ? 3.107 11.134 23.373 1.00 94.38 94 MET A N 1
ATOM 715 C CA . MET A 1 94 ? 2.853 11.799 22.091 1.00 94.38 94 MET A CA 1
ATOM 716 C C . MET A 1 94 ? 4.010 12.725 21.716 1.00 94.38 94 MET A C 1
ATOM 718 O O . MET A 1 94 ? 4.518 12.644 20.601 1.00 94.38 94 MET A O 1
ATOM 722 N N . ARG A 1 95 ? 4.516 13.531 22.660 1.00 93.19 95 ARG A N 1
ATOM 723 C CA . ARG A 1 95 ? 5.701 14.378 22.427 1.00 93.19 95 ARG A CA 1
ATOM 724 C C . ARG A 1 95 ? 6.943 13.598 21.997 1.00 93.19 95 ARG A C 1
ATOM 726 O O . ARG A 1 95 ? 7.694 14.064 21.147 1.00 93.19 95 ARG A O 1
ATOM 733 N N . SER A 1 96 ? 7.160 12.416 22.576 1.00 92.88 96 SER A N 1
ATOM 734 C CA . SER A 1 96 ? 8.305 11.571 22.237 1.00 92.88 96 SER A CA 1
ATOM 735 C C . SER A 1 96 ? 8.143 10.993 20.841 1.00 92.88 96 SER A C 1
ATOM 737 O O . SER A 1 96 ? 9.098 11.019 20.079 1.00 92.88 96 SER A O 1
ATOM 739 N N . LEU A 1 97 ? 6.936 10.539 20.493 1.00 92.88 97 LEU A N 1
ATOM 740 C CA . LEU A 1 97 ? 6.632 10.037 19.157 1.00 92.88 97 LEU A CA 1
ATOM 741 C C . LEU A 1 97 ? 6.812 11.120 18.080 1.00 92.88 97 LEU A C 1
ATOM 743 O O . LEU A 1 97 ? 7.458 10.868 17.066 1.00 92.88 97 LEU A O 1
ATOM 747 N N . MET A 1 98 ? 6.290 12.330 18.307 1.00 91.81 98 MET A N 1
ATOM 748 C CA . MET A 1 98 ? 6.401 13.435 17.341 1.00 91.81 98 MET A CA 1
ATOM 749 C C . MET A 1 98 ? 7.839 13.933 17.157 1.00 91.81 98 MET A C 1
ATOM 751 O O . MET A 1 98 ? 8.168 14.468 16.103 1.00 91.81 98 MET A O 1
ATOM 755 N N . GLY A 1 99 ? 8.695 13.767 18.169 1.00 91.44 99 GLY A N 1
ATOM 756 C CA . GLY A 1 99 ? 10.101 14.170 18.119 1.00 91.44 99 GLY A CA 1
ATOM 757 C C . GLY A 1 99 ? 11.043 13.159 17.456 1.00 91.44 99 GLY A C 1
ATOM 758 O O . GLY A 1 99 ? 12.220 13.474 17.292 1.00 91.44 99 GLY A O 1
ATOM 759 N N . MET A 1 100 ? 10.577 11.955 17.104 1.00 92.12 100 MET A N 1
ATOM 760 C CA . MET A 1 100 ? 11.413 10.953 16.432 1.00 92.12 100 MET A CA 1
ATOM 761 C C . MET A 1 100 ? 11.630 11.312 14.960 1.00 92.12 100 MET A C 1
ATOM 763 O O . MET A 1 100 ? 10.690 11.696 14.259 1.00 92.12 100 MET A O 1
ATOM 767 N N . ASP A 1 101 ? 12.856 11.119 14.470 1.00 91.00 101 ASP A N 1
ATOM 768 C CA . ASP A 1 101 ? 13.121 11.036 13.032 1.00 91.00 101 ASP A CA 1
ATOM 769 C C . ASP A 1 101 ? 12.612 9.698 12.451 1.00 91.00 101 ASP A C 1
ATOM 771 O O . ASP A 1 101 ? 12.193 8.796 13.181 1.00 91.00 101 ASP A O 1
ATOM 775 N N . GLU A 1 102 ? 12.590 9.573 11.121 1.00 86.19 102 GLU A N 1
ATOM 776 C CA . GLU A 1 102 ? 12.079 8.368 10.445 1.00 86.19 102 GLU A CA 1
ATOM 777 C C . GLU A 1 102 ? 12.889 7.109 10.772 1.00 86.19 102 GLU A C 1
ATOM 779 O O . GLU A 1 102 ? 12.314 6.051 11.016 1.00 86.19 102 GLU A O 1
ATOM 784 N N . LEU A 1 103 ? 14.217 7.220 10.862 1.00 86.94 103 LEU A N 1
ATOM 785 C CA . LEU A 1 103 ? 15.086 6.082 11.154 1.00 86.94 103 LEU A CA 1
ATOM 786 C C . LEU A 1 103 ? 14.912 5.589 12.600 1.00 86.94 103 LEU A C 1
ATOM 788 O O . LEU A 1 103 ? 14.984 4.392 12.879 1.00 86.94 103 LEU A O 1
ATOM 792 N N . ALA A 1 104 ? 14.721 6.499 13.551 1.00 90.06 104 ALA A N 1
ATOM 793 C CA . ALA A 1 104 ? 14.411 6.193 14.940 1.00 90.06 104 ALA A CA 1
ATOM 794 C C . ALA A 1 104 ? 13.025 5.557 15.063 1.00 90.06 104 ALA A C 1
ATOM 796 O O . ALA A 1 104 ? 12.883 4.561 15.775 1.00 90.06 104 ALA A O 1
ATOM 797 N N . LEU A 1 105 ? 12.033 6.076 14.332 1.00 89.56 105 LEU A N 1
ATOM 798 C CA . LEU A 1 105 ? 10.695 5.499 14.286 1.00 89.56 105 LEU A CA 1
ATOM 799 C C . LEU A 1 105 ? 10.723 4.064 13.744 1.00 89.56 105 LEU A C 1
ATOM 801 O O . LEU A 1 105 ? 10.209 3.157 14.398 1.00 89.56 105 LEU A O 1
ATOM 805 N N . HIS A 1 106 ? 11.371 3.853 12.597 1.00 86.62 106 HIS A N 1
ATOM 806 C CA . HIS A 1 106 ? 11.505 2.538 11.975 1.00 86.62 106 HIS A CA 1
ATOM 807 C C . HIS A 1 106 ? 12.183 1.539 12.924 1.00 86.62 106 HIS A C 1
ATOM 809 O O . HIS A 1 106 ? 11.652 0.461 13.180 1.00 86.62 106 HIS A O 1
ATOM 815 N N . ARG A 1 107 ? 13.303 1.931 13.549 1.00 87.12 107 ARG A N 1
ATOM 816 C CA . ARG A 1 107 ? 13.994 1.095 14.547 1.00 87.12 107 ARG A CA 1
ATOM 817 C C . ARG A 1 107 ? 13.119 0.769 15.756 1.00 87.12 107 ARG A C 1
ATOM 819 O O . ARG A 1 107 ? 13.149 -0.361 16.227 1.00 87.12 107 ARG A O 1
ATOM 826 N N . SER A 1 108 ? 12.343 1.733 16.253 1.00 88.75 108 SER A N 1
ATOM 827 C CA . SER A 1 108 ? 11.464 1.519 17.408 1.00 88.75 108 SER A CA 1
ATOM 828 C C . SER A 1 108 ? 10.324 0.548 17.097 1.00 88.75 108 SER A C 1
ATOM 830 O O . SER A 1 108 ? 9.982 -0.293 17.928 1.00 88.75 108 SER A O 1
ATOM 832 N N . LEU A 1 109 ? 9.750 0.637 15.895 1.00 88.69 109 LEU A N 1
ATOM 833 C CA . LEU A 1 109 ? 8.693 -0.264 15.437 1.00 88.69 109 LEU A CA 1
ATOM 834 C C . LEU A 1 109 ? 9.229 -1.654 15.069 1.00 88.69 109 LEU A C 1
ATOM 836 O O . LEU A 1 109 ? 8.502 -2.634 15.210 1.00 88.69 109 LEU A O 1
ATOM 840 N N . ALA A 1 110 ? 10.498 -1.764 14.677 1.00 86.38 110 ALA A N 1
ATOM 841 C CA . ALA A 1 110 ? 11.166 -3.043 14.448 1.00 86.38 110 ALA A CA 1
ATOM 842 C C . ALA A 1 110 ? 11.451 -3.833 15.745 1.00 86.38 110 ALA A C 1
ATOM 844 O O . ALA A 1 110 ? 11.778 -5.019 15.675 1.00 86.38 110 ALA A O 1
ATOM 845 N N . GLU A 1 111 ? 11.320 -3.223 16.933 1.00 87.06 111 GLU A N 1
ATOM 846 C CA . GLU A 1 111 ? 11.470 -3.942 18.202 1.00 87.06 111 GLU A CA 1
ATOM 847 C C . GLU A 1 111 ? 10.429 -5.079 18.325 1.00 87.06 111 GLU A C 1
ATOM 849 O O . GLU A 1 111 ? 9.235 -4.872 18.052 1.00 87.06 111 GLU A O 1
ATOM 854 N N . PRO A 1 112 ? 10.836 -6.282 18.784 1.00 81.81 112 PRO A N 1
ATOM 855 C CA . PRO A 1 112 ? 9.914 -7.393 18.990 1.00 81.81 112 PRO A CA 1
ATOM 856 C C . PRO A 1 112 ? 8.706 -6.986 19.844 1.00 81.81 112 PRO A C 1
ATOM 858 O O . PRO A 1 112 ? 8.847 -6.425 20.929 1.00 81.81 112 PRO A O 1
ATOM 861 N N . GLY A 1 113 ? 7.500 -7.274 19.351 1.00 82.88 113 GLY A N 1
ATOM 862 C CA . GLY A 1 113 ? 6.248 -6.958 20.048 1.00 82.88 113 GLY A CA 1
ATOM 863 C C . GLY A 1 113 ? 5.714 -5.535 19.840 1.00 82.88 113 GLY A C 1
ATOM 864 O O . GLY A 1 113 ? 4.643 -5.229 20.363 1.00 82.88 113 GLY A O 1
ATOM 865 N N . ARG A 1 114 ? 6.395 -4.682 19.061 1.00 87.19 114 ARG A N 1
ATOM 866 C CA . ARG A 1 114 ? 5.903 -3.336 18.695 1.00 87.19 114 ARG A CA 1
ATOM 867 C C . ARG A 1 114 ? 5.503 -3.186 17.239 1.00 87.19 114 ARG A C 1
ATOM 869 O O . ARG A 1 114 ? 4.692 -2.316 16.933 1.00 87.19 114 ARG A O 1
ATOM 876 N N . HIS A 1 115 ? 6.006 -4.071 16.382 1.00 86.06 115 HIS A N 1
ATOM 877 C CA . HIS A 1 115 ? 5.761 -4.034 14.946 1.00 86.06 115 HIS A CA 1
ATOM 878 C C . HIS A 1 115 ? 4.278 -3.878 14.603 1.00 86.06 115 HIS A C 1
ATOM 880 O O . HIS A 1 115 ? 3.931 -3.009 13.824 1.00 86.06 115 HIS A O 1
ATOM 886 N N . TRP A 1 116 ? 3.374 -4.619 15.248 1.00 88.25 116 TRP A N 1
ATOM 887 C CA . TRP A 1 116 ? 1.931 -4.582 14.959 1.00 88.25 116 TRP A CA 1
ATOM 888 C C . TRP A 1 116 ? 1.281 -3.184 15.007 1.00 88.25 116 TRP A C 1
ATOM 890 O O . TRP A 1 116 ? 0.247 -2.980 14.378 1.00 88.25 116 TRP A O 1
ATOM 900 N N . ALA A 1 117 ? 1.857 -2.226 15.741 1.00 92.12 117 ALA A N 1
ATOM 901 C CA . ALA A 1 117 ? 1.281 -0.897 15.936 1.00 92.12 117 ALA A CA 1
ATOM 902 C C . ALA A 1 117 ? 1.703 0.130 14.867 1.00 92.12 117 ALA A C 1
ATOM 904 O O . ALA A 1 117 ? 1.276 1.285 14.945 1.00 92.12 117 ALA A O 1
ATOM 905 N N . TRP A 1 118 ? 2.537 -0.258 13.892 1.00 92.31 118 TRP A N 1
ATOM 906 C CA . TRP A 1 118 ? 3.145 0.658 12.918 1.00 92.31 118 TRP A CA 1
ATOM 907 C C . TRP A 1 118 ? 2.119 1.542 12.195 1.00 92.31 118 TRP A C 1
ATOM 909 O O . TRP A 1 118 ? 2.342 2.742 12.052 1.00 92.31 118 TRP A O 1
ATOM 919 N N . SER A 1 119 ? 0.970 0.980 11.809 1.00 92.56 119 SER A N 1
ATOM 920 C CA . SER A 1 119 ? -0.068 1.673 11.034 1.00 92.56 119 SER A CA 1
ATOM 921 C C . SER A 1 119 ? -0.689 2.820 11.823 1.00 92.56 119 SER A C 1
ATOM 923 O O . SER A 1 119 ? -0.810 3.936 11.319 1.00 92.56 119 SER A O 1
ATOM 925 N N . ILE A 1 120 ? -1.005 2.570 13.095 1.00 95.38 120 ILE A N 1
ATOM 926 C CA . ILE A 1 120 ? -1.547 3.574 14.010 1.00 95.38 120 ILE A CA 1
ATOM 927 C C . ILE A 1 120 ? -0.496 4.622 14.327 1.00 95.38 120 ILE A C 1
ATOM 929 O O . ILE A 1 120 ? -0.778 5.812 14.242 1.00 95.38 120 ILE A O 1
ATOM 933 N N . VAL A 1 121 ? 0.722 4.201 14.656 1.00 94.88 121 VAL A N 1
ATOM 934 C CA . VAL A 1 121 ? 1.804 5.128 14.994 1.00 94.88 121 VAL A CA 1
ATOM 935 C C . VAL A 1 121 ? 2.108 6.067 13.822 1.00 94.88 121 VAL A C 1
ATOM 937 O O . VAL A 1 121 ? 2.221 7.278 14.020 1.00 94.88 121 VAL A O 1
ATOM 940 N N . GLY A 1 122 ? 2.184 5.537 12.601 1.00 94.06 122 GLY A N 1
ATOM 941 C CA . GLY A 1 122 ? 2.408 6.338 11.405 1.00 94.06 122 GLY A CA 1
ATOM 942 C C . GLY A 1 122 ? 1.246 7.282 11.090 1.00 94.06 122 GLY A C 1
ATOM 943 O O . GLY A 1 122 ? 1.483 8.463 10.845 1.00 94.06 122 GLY A O 1
ATOM 944 N N . ALA A 1 123 ? -0.004 6.816 11.190 1.00 94.50 123 ALA A N 1
ATOM 945 C CA . ALA A 1 123 ? -1.172 7.668 10.966 1.00 94.50 123 ALA A CA 1
ATOM 946 C C . ALA A 1 123 ? -1.282 8.796 12.007 1.00 94.50 123 ALA A C 1
ATOM 948 O O . ALA A 1 123 ? -1.587 9.939 11.668 1.00 94.50 123 ALA A O 1
ATOM 949 N N . VAL A 1 124 ? -0.959 8.513 13.270 1.00 94.19 124 VAL A N 1
ATOM 950 C CA . VAL A 1 124 ? -0.897 9.528 14.328 1.00 94.19 124 VAL A CA 1
ATOM 951 C C . VAL A 1 124 ? 0.183 10.562 14.035 1.00 94.19 124 VAL A C 1
ATOM 953 O O . VAL A 1 124 ? -0.086 11.754 14.139 1.00 94.19 124 VAL A O 1
ATOM 956 N N . ARG A 1 125 ? 1.377 10.131 13.616 1.00 92.88 125 ARG A N 1
ATOM 957 C CA . ARG A 1 125 ? 2.473 11.040 13.247 1.00 92.88 125 ARG A CA 1
ATOM 958 C C . ARG A 1 125 ? 2.124 11.938 12.061 1.00 92.88 125 ARG A C 1
ATOM 960 O O . ARG A 1 125 ? 2.577 13.076 12.023 1.00 92.88 125 ARG A O 1
ATOM 967 N N . GLN A 1 126 ? 1.319 11.450 11.120 1.00 92.19 126 GLN A N 1
ATOM 968 C CA . GLN A 1 126 ? 0.921 12.230 9.950 1.00 92.19 126 GLN A CA 1
ATOM 969 C C . GLN A 1 126 ? -0.232 13.207 10.228 1.00 92.19 126 GLN A C 1
ATOM 971 O O . GLN A 1 126 ? -0.212 14.324 9.717 1.00 92.19 126 GLN A O 1
ATOM 976 N N . PHE A 1 127 ? -1.236 12.812 11.020 1.00 91.94 127 PHE A N 1
ATOM 977 C CA . PHE A 1 127 ? -2.507 13.552 11.127 1.00 91.94 127 PHE A CA 1
ATOM 978 C C . PHE A 1 127 ? -2.798 14.170 12.494 1.00 91.94 127 PHE A C 1
ATOM 980 O O . PHE A 1 127 ? -3.870 14.754 12.702 1.00 91.94 127 PHE A O 1
ATOM 987 N N . ARG A 1 128 ? -1.894 14.024 13.462 1.00 89.62 128 ARG A N 1
ATOM 988 C CA . ARG A 1 128 ? -2.051 14.604 14.797 1.00 89.62 128 ARG A CA 1
ATOM 989 C C . ARG A 1 128 ? -0.851 15.475 15.135 1.00 89.62 128 ARG A C 1
ATOM 991 O O . ARG A 1 128 ? 0.283 15.183 14.781 1.00 89.62 128 ARG A O 1
ATOM 998 N N . SER A 1 129 ? -1.127 16.574 15.824 1.00 81.50 129 SER A N 1
ATOM 999 C CA . SER A 1 129 ? -0.099 17.464 16.352 1.00 81.50 129 SER A CA 1
ATOM 1000 C C . SER A 1 129 ? 0.455 16.935 17.673 1.00 81.50 129 SER A C 1
ATOM 1002 O O . SER A 1 129 ? -0.192 16.150 18.368 1.00 81.50 129 SER A O 1
ATOM 1004 N N . ALA A 1 130 ? 1.623 17.438 18.073 1.00 72.31 130 ALA A N 1
ATOM 1005 C CA . ALA A 1 130 ? 2.083 17.284 19.446 1.00 72.31 130 ALA A CA 1
ATOM 1006 C C . ALA A 1 130 ? 1.085 17.960 20.407 1.00 72.31 130 ALA A C 1
ATOM 1008 O O . ALA A 1 130 ? 0.772 19.141 20.247 1.00 72.31 130 ALA A O 1
ATOM 1009 N N . GLY A 1 131 ? 0.590 17.209 21.394 1.00 67.44 131 GLY A N 1
ATOM 1010 C CA . GLY A 1 131 ? -0.339 17.690 22.419 1.00 67.44 131 GLY A CA 1
ATOM 1011 C C . GLY A 1 131 ? -1.714 17.019 22.365 1.00 67.44 131 GLY A C 1
ATOM 1012 O O . GLY A 1 131 ? -2.365 16.977 21.323 1.00 67.44 131 GLY A O 1
ATOM 1013 N N . GLY A 1 132 ? -2.165 16.536 23.524 1.00 86.00 132 GLY A N 1
ATOM 1014 C CA . GLY A 1 132 ? -3.388 15.751 23.667 1.00 86.00 132 GLY A CA 1
ATOM 1015 C C . GLY A 1 132 ? -3.142 14.269 23.391 1.00 86.00 132 GLY A C 1
ATOM 1016 O O . GLY A 1 132 ? -2.593 13.882 22.361 1.00 86.00 132 GLY A O 1
ATOM 1017 N N . GLY A 1 133 ? -3.532 13.438 24.346 1.00 93.56 133 GLY A N 1
ATOM 1018 C CA . GLY A 1 133 ? -3.368 12.001 24.286 1.00 93.56 133 GLY A CA 1
ATOM 1019 C C . GLY A 1 133 ? -4.471 11.362 23.461 1.00 93.56 133 GLY A C 1
ATOM 1020 O O . GLY A 1 133 ? -5.435 12.002 23.026 1.00 93.56 133 GLY A O 1
ATOM 1021 N N . MET A 1 134 ? -4.354 10.058 23.271 1.00 95.31 134 MET A N 1
ATOM 1022 C CA . MET A 1 134 ? -5.330 9.297 22.523 1.00 95.31 134 MET A CA 1
ATOM 1023 C C . MET A 1 134 ? -5.355 7.837 22.940 1.00 95.31 134 MET A C 1
ATOM 1025 O O . MET A 1 134 ? -4.314 7.224 23.164 1.00 95.31 134 MET A O 1
ATOM 1029 N N . ASN A 1 135 ? -6.559 7.280 22.977 1.00 96.81 135 ASN A N 1
ATOM 1030 C CA . ASN A 1 135 ? -6.770 5.846 23.016 1.00 96.81 135 ASN A CA 1
ATOM 1031 C C . ASN A 1 135 ? -7.207 5.363 21.646 1.00 96.81 135 ASN A C 1
ATOM 1033 O O . ASN A 1 135 ? -8.114 5.940 21.049 1.00 96.81 135 ASN A O 1
ATOM 1037 N N . VAL A 1 136 ? -6.579 4.296 21.171 1.00 96.94 136 VAL A N 1
ATOM 1038 C CA . VAL A 1 136 ? -6.891 3.661 19.896 1.00 96.94 136 VAL A CA 1
ATOM 1039 C C . VAL A 1 136 ? -7.095 2.178 20.133 1.00 96.94 136 VAL A C 1
ATOM 1041 O O . VAL A 1 136 ? -6.239 1.528 20.721 1.00 96.94 136 VAL A O 1
ATOM 1044 N N . ALA A 1 137 ? -8.216 1.635 19.684 1.00 96.69 137 ALA A N 1
ATOM 1045 C CA . ALA A 1 137 ? -8.484 0.210 19.694 1.00 96.69 137 ALA A CA 1
ATOM 1046 C C . ALA A 1 137 ? -8.584 -0.280 18.251 1.00 96.69 137 ALA A C 1
ATOM 1048 O O . ALA A 1 137 ? -9.291 0.317 17.437 1.00 96.69 137 ALA A O 1
ATOM 1049 N N . ILE A 1 138 ? -7.880 -1.362 17.942 1.00 95.69 138 ILE A N 1
ATOM 1050 C CA . ILE A 1 138 ? -7.876 -1.977 16.620 1.00 95.69 138 ILE A CA 1
ATOM 1051 C C . ILE A 1 138 ? -8.368 -3.414 16.713 1.00 95.69 138 ILE A C 1
ATOM 1053 O O . ILE A 1 138 ? -8.069 -4.133 17.667 1.00 95.69 138 ILE A O 1
ATOM 1057 N N . LEU A 1 139 ? -9.117 -3.826 15.699 1.00 94.06 139 LEU A N 1
ATOM 1058 C CA . LEU A 1 139 ? -9.467 -5.219 15.471 1.00 94.06 139 LEU A CA 1
ATOM 1059 C C . LEU A 1 139 ? -9.305 -5.500 13.985 1.00 94.06 139 LEU A C 1
ATOM 1061 O O . LEU A 1 139 ? -10.006 -4.923 13.151 1.00 94.06 139 LEU A O 1
ATOM 1065 N N . ASN A 1 140 ? -8.361 -6.377 13.665 1.00 91.12 140 ASN A N 1
ATOM 1066 C CA . ASN A 1 140 ? -8.125 -6.820 12.305 1.00 91.12 140 ASN A CA 1
ATOM 1067 C C . ASN A 1 140 ? -8.647 -8.247 12.139 1.00 91.12 140 ASN A C 1
ATOM 1069 O O . ASN A 1 140 ? -8.044 -9.189 12.641 1.00 91.12 140 ASN A O 1
ATOM 1073 N N . ALA A 1 141 ? -9.767 -8.386 11.435 1.00 91.00 141 ALA A N 1
ATOM 1074 C CA . ALA A 1 141 ? -10.384 -9.677 11.144 1.00 91.00 141 ALA A CA 1
ATOM 1075 C C . ALA A 1 141 ? -9.947 -10.254 9.784 1.00 91.00 141 ALA A C 1
ATOM 1077 O O . ALA A 1 141 ? -10.593 -11.131 9.205 1.00 91.00 141 ALA A O 1
ATOM 1078 N N . ILE A 1 142 ? -8.873 -9.706 9.215 1.00 89.00 142 ILE A N 1
ATOM 1079 C CA . ILE A 1 142 ? -8.241 -10.213 8.004 1.00 89.00 142 ILE A CA 1
ATOM 1080 C C . ILE A 1 142 ? -7.070 -11.088 8.455 1.00 89.00 142 ILE A C 1
ATOM 1082 O O . ILE A 1 142 ? -6.166 -10.579 9.122 1.00 89.00 142 ILE A O 1
ATOM 1086 N N . PRO A 1 143 ? -7.045 -12.386 8.109 1.00 82.12 143 PRO A N 1
ATOM 1087 C CA . PRO A 1 143 ? -5.937 -13.244 8.498 1.00 82.12 143 PRO A CA 1
ATOM 1088 C C . PRO A 1 143 ? -4.595 -12.696 7.996 1.00 82.12 143 PRO A C 1
ATOM 1090 O O . PRO A 1 143 ? -4.468 -12.236 6.857 1.00 82.12 143 PRO A O 1
ATOM 1093 N N . ALA A 1 144 ? -3.574 -12.756 8.846 1.00 79.06 144 ALA A N 1
ATOM 1094 C CA . ALA A 1 144 ? -2.241 -12.295 8.486 1.00 79.06 144 ALA A CA 1
ATOM 1095 C C . ALA A 1 144 ? -1.588 -13.228 7.449 1.00 79.06 144 ALA A C 1
ATOM 1097 O O . ALA A 1 144 ? -1.760 -14.446 7.488 1.00 79.06 144 ALA A O 1
ATOM 1098 N N . GLY A 1 145 ? -0.808 -12.654 6.528 1.00 73.88 145 GLY A N 1
ATOM 1099 C CA . GLY A 1 145 ? 0.062 -13.417 5.623 1.00 73.88 145 GLY A CA 1
ATOM 1100 C C . GLY A 1 145 ? -0.637 -14.222 4.520 1.00 73.88 145 GLY A C 1
ATOM 1101 O O . GLY A 1 145 ? 0.021 -15.024 3.865 1.00 73.88 145 GLY A O 1
ATOM 1102 N N . ILE A 1 146 ? -1.942 -14.023 4.284 1.00 76.06 146 ILE A N 1
ATOM 1103 C CA . ILE A 1 146 ? -2.696 -14.754 3.242 1.00 76.06 146 ILE A CA 1
ATOM 1104 C C . ILE A 1 146 ? -2.903 -13.971 1.935 1.00 76.06 146 ILE A C 1
ATOM 1106 O O . ILE A 1 146 ? -3.666 -14.411 1.082 1.00 76.06 146 ILE A O 1
ATOM 1110 N N . GLY A 1 147 ? -2.256 -12.811 1.775 1.00 76.19 147 GLY A N 1
ATOM 1111 C CA . GLY A 1 147 ? -2.332 -12.019 0.539 1.00 76.19 147 GLY A CA 1
ATOM 1112 C C . GLY A 1 147 ? -3.657 -11.279 0.315 1.00 76.19 147 GLY A C 1
ATOM 1113 O O . GLY A 1 147 ? -3.966 -10.936 -0.816 1.00 76.19 147 GLY A O 1
ATOM 1114 N N . LEU A 1 148 ? -4.439 -11.027 1.372 1.00 82.81 148 LEU A N 1
ATOM 1115 C CA . LEU A 1 148 ? -5.688 -10.244 1.319 1.00 82.81 148 LEU A CA 1
ATOM 1116 C C . LEU A 1 148 ? -5.518 -8.805 1.814 1.00 82.81 148 LEU A C 1
ATOM 1118 O O . LEU A 1 148 ? -6.415 -8.241 2.441 1.00 82.81 148 LEU A O 1
ATOM 1122 N N . SER A 1 149 ? -4.331 -8.235 1.591 1.00 81.75 149 SER A N 1
ATOM 1123 C CA . SER A 1 149 ? -4.038 -6.830 1.891 1.00 81.75 149 SER A CA 1
ATOM 1124 C C . SER A 1 149 ? -4.358 -6.423 3.338 1.00 81.75 149 SER A C 1
ATOM 1126 O O . SER A 1 149 ? -4.769 -5.301 3.598 1.00 81.75 149 SER A O 1
ATOM 1128 N N . SER A 1 150 ? -4.160 -7.334 4.300 1.00 86.56 150 SER A N 1
ATOM 1129 C CA . SER A 1 150 ? -4.435 -7.115 5.733 1.00 86.56 150 SER A CA 1
ATOM 1130 C C . SER A 1 150 ? -3.770 -5.839 6.270 1.00 86.56 150 SER A C 1
ATOM 1132 O O . SER A 1 150 ? -4.401 -5.030 6.946 1.00 86.56 150 SER A O 1
ATOM 1134 N N . ASN A 1 151 ? -2.492 -5.647 5.936 1.00 88.56 151 ASN A N 1
ATOM 1135 C CA . ASN A 1 151 ? -1.722 -4.467 6.324 1.00 88.56 151 ASN A CA 1
ATOM 1136 C C . ASN A 1 151 ? -2.278 -3.196 5.673 1.00 88.56 151 ASN A C 1
ATOM 1138 O O . ASN A 1 151 ? -2.515 -2.210 6.371 1.00 88.56 151 ASN A O 1
ATOM 1142 N N . ALA A 1 152 ? -2.556 -3.251 4.366 1.00 91.12 152 ALA A N 1
ATOM 1143 C CA . ALA A 1 152 ? -3.125 -2.133 3.620 1.00 91.12 152 ALA A CA 1
ATOM 1144 C C . ALA A 1 152 ? -4.506 -1.720 4.158 1.00 91.12 152 ALA A C 1
ATOM 1146 O O . ALA A 1 152 ? -4.762 -0.538 4.367 1.00 91.12 152 ALA A O 1
ATOM 1147 N N . ALA A 1 153 ? -5.371 -2.688 4.469 1.00 93.19 153 ALA A N 1
ATOM 1148 C CA . ALA A 1 153 ? -6.681 -2.432 5.052 1.00 93.19 153 ALA A CA 1
ATOM 1149 C C . ALA A 1 153 ? -6.571 -1.788 6.440 1.00 93.19 153 ALA A C 1
ATOM 1151 O O . ALA A 1 153 ? -7.310 -0.855 6.743 1.00 93.19 153 ALA A O 1
ATOM 1152 N N . LEU A 1 154 ? -5.633 -2.233 7.284 1.00 93.56 154 LEU A N 1
ATOM 1153 C CA . LEU A 1 154 ? -5.438 -1.630 8.601 1.00 93.56 154 LEU A CA 1
ATOM 1154 C C . LEU A 1 154 ? -4.929 -0.186 8.507 1.00 93.56 154 LEU A C 1
ATOM 1156 O O . LEU A 1 154 ? -5.436 0.679 9.223 1.00 93.56 154 LEU A O 1
ATOM 1160 N N . VAL A 1 155 ? -3.955 0.106 7.637 1.00 95.06 155 VAL A N 1
ATOM 1161 C CA . VAL A 1 155 ? -3.484 1.489 7.462 1.00 95.06 155 VAL A CA 1
ATOM 1162 C C . VAL A 1 155 ? -4.559 2.370 6.831 1.00 95.06 155 VAL A C 1
ATOM 1164 O O . VAL A 1 155 ? -4.784 3.463 7.335 1.00 95.06 155 VAL A O 1
ATOM 1167 N N . ALA A 1 156 ? -5.307 1.883 5.840 1.00 94.75 156 ALA A N 1
ATOM 1168 C CA . ALA A 1 156 ? -6.422 2.622 5.253 1.00 94.75 156 ALA A CA 1
ATOM 1169 C C . ALA A 1 156 ? -7.519 2.916 6.291 1.00 94.75 156 ALA A C 1
ATOM 1171 O O . ALA A 1 156 ? -7.977 4.051 6.388 1.00 94.75 156 ALA A O 1
ATOM 1172 N N . ALA A 1 157 ? -7.861 1.951 7.154 1.00 94.75 157 ALA A N 1
ATOM 1173 C CA . ALA A 1 157 ? -8.801 2.174 8.254 1.00 94.75 157 ALA A CA 1
ATOM 1174 C C . ALA A 1 157 ? -8.260 3.201 9.261 1.00 94.75 157 ALA A C 1
ATOM 1176 O O . ALA A 1 157 ? -9.021 3.977 9.834 1.00 94.75 157 ALA A O 1
ATOM 1177 N N . SER A 1 158 ? -6.942 3.232 9.464 1.00 95.00 158 SER A N 1
ATOM 1178 C CA . SER A 1 158 ? -6.281 4.225 10.313 1.00 95.00 158 SER A CA 1
ATOM 1179 C C . SER A 1 158 ? -6.379 5.620 9.696 1.00 95.00 158 SER A C 1
ATOM 1181 O O . SER A 1 158 ? -6.812 6.552 10.367 1.00 95.00 158 SER A O 1
ATOM 1183 N N . VAL A 1 159 ? -6.045 5.766 8.410 1.00 94.88 159 VAL A N 1
ATOM 1184 C CA . VAL A 1 159 ? -6.192 7.028 7.672 1.00 94.88 159 VAL A CA 1
ATOM 1185 C C . VAL A 1 159 ? -7.639 7.506 7.731 1.00 94.88 159 VAL A C 1
ATOM 1187 O O . VAL A 1 159 ? -7.877 8.638 8.146 1.00 94.88 159 VAL A O 1
ATOM 1190 N N . ASP A 1 160 ? -8.607 6.648 7.417 1.00 92.56 160 ASP A N 1
ATOM 1191 C CA . ASP A 1 160 ? -10.033 6.989 7.435 1.00 92.56 160 ASP A CA 1
ATOM 1192 C C . ASP A 1 160 ? -10.505 7.437 8.823 1.00 92.56 160 ASP A C 1
ATOM 1194 O O . ASP A 1 160 ? -11.250 8.409 8.949 1.00 92.56 160 ASP A O 1
ATOM 1198 N N . ALA A 1 161 ? -10.023 6.783 9.883 1.00 92.00 161 ALA A N 1
ATOM 1199 C CA . ALA A 1 161 ? -10.335 7.164 11.255 1.00 92.00 161 ALA A CA 1
ATOM 1200 C C . ALA A 1 161 ? -9.820 8.570 11.610 1.00 92.00 161 ALA A C 1
ATOM 1202 O O . ALA A 1 161 ? -10.475 9.288 12.371 1.00 92.00 161 ALA A O 1
ATOM 1203 N N . PHE A 1 162 ? -8.664 8.982 11.078 1.00 90.12 162 PHE A N 1
ATOM 1204 C CA . PHE A 1 162 ? -8.043 10.275 11.391 1.00 90.12 162 PHE A CA 1
ATOM 1205 C C . PHE A 1 162 ? -8.379 11.400 10.408 1.00 90.12 162 PHE A C 1
ATOM 1207 O O . PHE A 1 162 ? -8.237 12.568 10.775 1.00 90.12 162 PHE A O 1
ATOM 1214 N N . THR A 1 163 ? -8.861 11.056 9.213 1.00 86.69 163 THR A N 1
ATOM 1215 C CA . THR A 1 163 ? -9.160 11.973 8.101 1.00 86.69 163 THR A CA 1
ATOM 1216 C C . THR A 1 163 ? -10.625 11.916 7.675 1.00 86.69 163 THR A C 1
ATOM 1218 O O . THR A 1 163 ? -10.938 12.134 6.513 1.00 86.69 163 THR A O 1
ATOM 1221 N N . ALA A 1 164 ? -11.546 11.659 8.609 1.00 72.69 164 ALA A N 1
ATOM 1222 C CA . ALA A 1 164 ? -12.979 11.506 8.327 1.00 72.69 164 ALA A CA 1
ATOM 1223 C C . ALA A 1 164 ? -13.617 12.661 7.511 1.00 72.69 164 ALA A C 1
ATOM 1225 O O . ALA A 1 164 ? -14.682 12.485 6.926 1.00 72.69 164 ALA A O 1
ATOM 1226 N N . GLU A 1 165 ? -12.975 13.832 7.458 1.00 70.38 165 GLU A N 1
ATOM 1227 C CA . GLU A 1 165 ? -13.395 14.997 6.669 1.00 70.38 165 GLU A CA 1
ATOM 1228 C C . GLU A 1 165 ? -12.944 14.950 5.193 1.00 70.38 165 GLU A C 1
ATOM 1230 O O . GLU A 1 165 ? -13.509 15.641 4.346 1.00 70.38 165 GLU A O 1
ATOM 1235 N N . THR A 1 166 ? -11.934 14.145 4.855 1.00 76.06 166 THR A N 1
ATOM 1236 C CA . THR A 1 166 ? -11.394 14.017 3.498 1.00 76.06 166 THR A CA 1
ATOM 1237 C C . THR A 1 166 ? -12.189 12.992 2.695 1.00 76.06 166 THR A C 1
ATOM 1239 O O . THR A 1 166 ? -12.187 11.801 2.992 1.00 76.06 166 THR A O 1
ATOM 1242 N N . THR A 1 167 ? -12.841 13.445 1.625 1.00 79.00 167 THR A N 1
ATOM 1243 C CA . THR A 1 167 ? -13.633 12.582 0.730 1.00 79.00 167 THR A CA 1
ATOM 1244 C C . THR A 1 167 ? -12.852 12.068 -0.480 1.00 79.00 167 THR A C 1
ATOM 1246 O O . THR A 1 167 ? -13.318 11.157 -1.164 1.00 79.00 167 THR A O 1
ATOM 1249 N N . ASP A 1 168 ? -11.657 12.606 -0.740 1.00 90.88 168 ASP A N 1
ATOM 1250 C CA . ASP A 1 168 ? -10.797 12.162 -1.837 1.00 90.88 168 ASP A CA 1
ATOM 1251 C C . ASP A 1 168 ? -10.177 10.791 -1.521 1.00 90.88 168 ASP A C 1
ATOM 1253 O O . ASP A 1 168 ? -9.370 10.621 -0.605 1.00 90.88 168 ASP A O 1
ATOM 1257 N N . VAL A 1 169 ? -10.589 9.782 -2.284 1.00 90.44 169 VAL A N 1
ATOM 1258 C CA . VAL A 1 169 ? -10.135 8.396 -2.138 1.00 90.44 169 VAL A CA 1
ATOM 1259 C C . VAL A 1 169 ? -8.663 8.241 -2.526 1.00 90.44 169 VAL A C 1
ATOM 1261 O O . VAL A 1 169 ? -7.939 7.505 -1.857 1.00 90.44 169 VAL A O 1
ATOM 1264 N N . ILE A 1 170 ? -8.204 8.946 -3.564 1.00 92.44 170 ILE A N 1
ATOM 1265 C CA . ILE A 1 170 ? -6.819 8.850 -4.036 1.00 92.44 170 ILE A CA 1
ATOM 1266 C C . ILE A 1 170 ? -5.880 9.508 -3.033 1.00 92.44 170 ILE A C 1
ATOM 1268 O O . ILE A 1 170 ? -4.869 8.907 -2.673 1.00 92.44 170 ILE A O 1
ATOM 1272 N N . ALA A 1 171 ? -6.242 10.680 -2.508 1.00 92.50 171 ALA A N 1
ATOM 1273 C CA . ALA A 1 171 ? -5.447 11.340 -1.473 1.00 92.50 171 ALA A CA 1
ATOM 1274 C C . ALA A 1 171 ? -5.283 10.449 -0.226 1.00 92.50 171 ALA A C 1
ATOM 1276 O O . ALA A 1 171 ? -4.175 10.274 0.283 1.00 92.50 171 ALA A O 1
ATOM 1277 N N . ARG A 1 172 ? -6.362 9.799 0.235 1.00 93.31 172 ARG A N 1
ATOM 1278 C CA . ARG A 1 172 ? -6.305 8.864 1.376 1.00 93.31 172 ARG A CA 1
ATOM 1279 C C . ARG A 1 172 ? -5.452 7.626 1.089 1.00 93.31 172 ARG A C 1
ATOM 1281 O O . ARG A 1 172 ? -4.685 7.197 1.955 1.00 93.31 172 ARG A O 1
ATOM 1288 N N . ALA A 1 173 ? -5.524 7.078 -0.124 1.00 93.88 173 ALA A N 1
ATOM 1289 C CA . ALA A 1 173 ? -4.660 5.976 -0.542 1.00 93.88 173 ALA A CA 1
ATOM 1290 C C . ALA A 1 173 ? -3.179 6.395 -0.582 1.00 93.88 173 ALA A C 1
ATOM 1292 O O . ALA A 1 173 ? -2.313 5.655 -0.119 1.00 93.88 173 ALA A O 1
ATOM 1293 N N . GLN A 1 174 ? -2.878 7.606 -1.062 1.00 93.75 174 GLN A N 1
ATOM 1294 C CA . GLN A 1 174 ? -1.515 8.147 -1.086 1.00 93.75 174 GLN A CA 1
ATOM 1295 C C . GLN A 1 174 ? -0.960 8.341 0.326 1.00 93.75 174 GLN A C 1
ATOM 1297 O O . GLN A 1 174 ? 0.180 7.961 0.587 1.00 93.75 174 GLN A O 1
ATOM 1302 N N . HIS A 1 175 ? -1.766 8.855 1.257 1.00 94.81 175 HIS A N 1
ATOM 1303 C CA . HIS A 1 175 ? -1.377 8.925 2.663 1.00 94.81 175 HIS A CA 1
ATOM 1304 C C . HIS A 1 175 ? -1.129 7.540 3.267 1.00 94.81 175 HIS A C 1
ATOM 1306 O O . HIS A 1 175 ? -0.131 7.337 3.953 1.00 94.81 175 HIS A O 1
ATOM 1312 N N . SER A 1 176 ? -1.988 6.565 2.962 1.00 95.31 176 SER A N 1
ATOM 1313 C CA . SER A 1 176 ? -1.814 5.182 3.423 1.00 95.31 176 SER A CA 1
ATOM 1314 C C . SER A 1 176 ? -0.482 4.593 2.947 1.00 95.31 176 SER A C 1
ATOM 1316 O O . SER A 1 176 ? 0.271 4.028 3.743 1.00 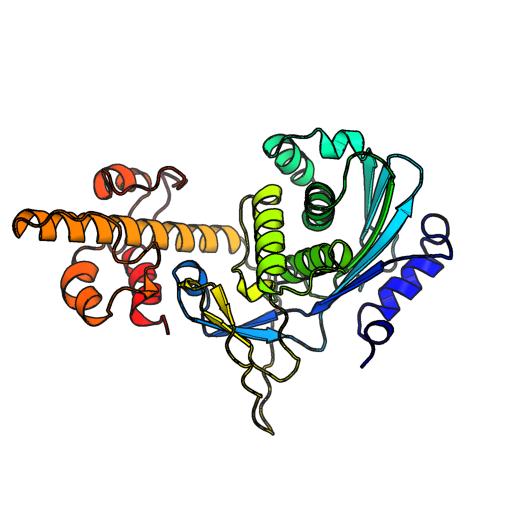95.31 176 SER A O 1
ATOM 1318 N N . ARG A 1 177 ? -0.150 4.808 1.668 1.00 93.12 177 ARG A N 1
ATOM 1319 C CA . ARG A 1 177 ? 1.125 4.400 1.069 1.00 93.12 177 ARG A CA 1
ATOM 1320 C C . ARG A 1 177 ? 2.322 5.076 1.741 1.00 93.12 177 ARG A C 1
ATOM 1322 O O . ARG A 1 177 ? 3.299 4.404 2.062 1.00 93.12 177 ARG A O 1
ATOM 1329 N N . GLN A 1 178 ? 2.239 6.385 1.982 1.00 92.94 178 GLN A N 1
ATOM 1330 C CA . GLN A 1 178 ? 3.286 7.154 2.664 1.00 92.94 178 GLN A CA 1
ATOM 1331 C C . GLN A 1 178 ? 3.524 6.660 4.093 1.00 92.94 178 GLN A C 1
ATOM 1333 O O . GLN A 1 178 ? 4.673 6.525 4.503 1.00 92.94 178 GLN A O 1
ATOM 1338 N N . ILE A 1 179 ? 2.459 6.358 4.843 1.00 94.31 179 ILE A N 1
ATOM 1339 C CA . ILE A 1 179 ? 2.565 5.814 6.203 1.00 94.31 179 ILE A CA 1
ATOM 1340 C C . ILE A 1 179 ? 3.312 4.490 6.192 1.00 94.31 179 ILE A C 1
ATOM 1342 O O . ILE A 1 179 ? 4.227 4.303 6.994 1.00 94.31 179 ILE A O 1
ATOM 1346 N N . GLU A 1 180 ? 2.938 3.579 5.297 1.00 90.88 180 GLU A N 1
ATOM 1347 C CA . GLU A 1 180 ? 3.585 2.273 5.216 1.00 90.88 180 GLU A CA 1
ATOM 1348 C C . GLU A 1 180 ? 5.054 2.414 4.804 1.00 90.88 180 GLU A C 1
ATOM 1350 O O . GLU A 1 180 ? 5.925 1.863 5.469 1.00 90.88 180 GLU A O 1
ATOM 1355 N N . GLN A 1 181 ? 5.361 3.262 3.820 1.00 88.12 181 GLN A N 1
ATOM 1356 C CA . GLN A 1 181 ? 6.742 3.530 3.420 1.00 88.12 181 GLN A CA 1
ATOM 1357 C C . GLN A 1 181 ? 7.576 4.140 4.559 1.00 88.12 181 GLN A C 1
ATOM 1359 O O . GLN A 1 181 ? 8.684 3.682 4.820 1.00 88.12 181 GLN A O 1
ATOM 1364 N N . MET A 1 182 ? 7.042 5.129 5.277 1.00 88.00 182 MET A N 1
ATOM 1365 C CA . MET A 1 182 ? 7.718 5.786 6.402 1.00 88.00 182 MET A CA 1
ATOM 1366 C C . MET A 1 182 ? 7.987 4.826 7.571 1.00 88.00 182 MET A C 1
ATOM 1368 O O . MET A 1 182 ? 8.959 4.993 8.305 1.00 88.00 182 MET A O 1
ATOM 1372 N N . THR A 1 183 ? 7.102 3.855 7.797 1.00 86.94 183 THR A N 1
ATOM 1373 C CA . THR A 1 183 ? 7.156 2.985 8.983 1.00 86.94 183 THR A CA 1
ATOM 1374 C C . THR A 1 183 ? 7.811 1.638 8.708 1.00 86.94 183 THR A C 1
ATOM 1376 O O . THR A 1 183 ? 8.575 1.168 9.549 1.00 86.94 183 THR A O 1
ATOM 1379 N N . LEU A 1 184 ? 7.564 1.039 7.543 1.00 82.75 184 LEU A N 1
ATOM 1380 C CA . LEU A 1 184 ? 8.063 -0.278 7.141 1.00 82.75 184 LEU A CA 1
ATOM 1381 C C . LEU A 1 184 ? 9.188 -0.217 6.101 1.00 82.75 184 LEU A C 1
ATOM 1383 O O . LEU A 1 184 ? 9.861 -1.219 5.885 1.00 82.75 184 LEU A O 1
ATOM 1387 N N . GLY A 1 185 ? 9.408 0.927 5.447 1.00 78.50 185 GLY A N 1
ATOM 1388 C CA . GLY A 1 185 ? 10.396 1.065 4.368 1.00 78.50 185 GLY A CA 1
ATOM 1389 C C . GLY A 1 185 ? 9.938 0.496 3.019 1.00 78.50 185 GLY A C 1
ATOM 1390 O O . GLY A 1 185 ? 10.618 0.668 2.013 1.00 78.50 185 GLY A O 1
ATOM 1391 N N . HIS A 1 186 ? 8.770 -0.140 2.972 1.00 80.38 186 HIS A N 1
ATOM 1392 C CA . HIS A 1 186 ? 8.113 -0.623 1.761 1.00 80.38 186 HIS A CA 1
ATOM 1393 C C . HIS A 1 186 ? 6.617 -0.302 1.829 1.00 80.38 186 HIS A C 1
ATOM 1395 O O . HIS A 1 186 ? 6.104 0.066 2.880 1.00 80.38 186 HIS A O 1
ATOM 1401 N N . CYS A 1 187 ? 5.897 -0.440 0.718 1.00 85.75 187 CYS A N 1
ATOM 1402 C CA . CYS A 1 187 ? 4.451 -0.218 0.685 1.00 85.75 187 CYS A CA 1
ATOM 1403 C C . CYS A 1 187 ? 3.744 -1.193 -0.261 1.00 85.75 187 CYS A C 1
ATOM 1405 O O . CYS A 1 187 ? 4.366 -1.817 -1.132 1.00 85.75 187 CYS A O 1
ATOM 1407 N N . HIS A 1 188 ? 2.438 -1.339 -0.067 1.00 88.06 188 HIS A N 1
ATOM 1408 C CA . HIS A 1 188 ? 1.562 -1.986 -1.034 1.00 88.06 188 HIS A CA 1
ATOM 1409 C C . HIS A 1 188 ? 1.312 -1.066 -2.245 1.00 88.06 188 HIS A C 1
ATOM 1411 O O . HIS A 1 188 ? 1.501 0.154 -2.153 1.00 88.06 188 HIS A O 1
ATOM 1417 N N . PRO A 1 189 ? 0.865 -1.633 -3.381 1.00 88.94 189 PRO A N 1
ATOM 1418 C CA . PRO A 1 189 ? 0.341 -0.847 -4.491 1.00 88.94 189 PRO A CA 1
ATOM 1419 C C . PRO A 1 189 ? -0.822 0.052 -4.045 1.00 88.94 189 PRO A C 1
ATOM 1421 O O . PRO A 1 189 ? -1.520 -0.247 -3.071 1.00 88.94 189 PRO A O 1
ATOM 1424 N N . LEU A 1 190 ? -1.041 1.162 -4.749 1.00 91.31 190 LEU A N 1
ATOM 1425 C CA . LEU A 1 190 ? -2.016 2.176 -4.348 1.00 91.31 190 LEU A CA 1
ATOM 1426 C C . LEU A 1 190 ? -3.447 1.620 -4.331 1.00 91.31 190 LEU A C 1
ATOM 1428 O O . LEU A 1 190 ? -4.225 1.959 -3.437 1.00 91.31 190 LEU A O 1
ATOM 1432 N N . SER A 1 191 ? -3.782 0.728 -5.266 1.00 91.06 191 SER A N 1
ATOM 1433 C CA . SER A 1 191 ? -5.106 0.102 -5.351 1.00 91.06 191 SER A CA 1
ATOM 1434 C C . SER A 1 191 ? -5.474 -0.728 -4.116 1.00 91.06 191 SER A C 1
ATOM 1436 O O . SER A 1 191 ? -6.660 -0.878 -3.815 1.00 91.06 191 SER A O 1
ATOM 1438 N N . ALA A 1 192 ? -4.486 -1.211 -3.353 1.00 91.00 192 ALA A N 1
ATOM 1439 C CA . ALA A 1 192 ? -4.711 -1.994 -2.140 1.00 91.00 192 ALA A CA 1
ATOM 1440 C C . ALA A 1 192 ? -5.362 -1.178 -1.008 1.00 91.00 192 ALA A C 1
ATOM 1442 O O . ALA A 1 192 ? -5.979 -1.761 -0.115 1.00 91.00 192 ALA A O 1
ATOM 1443 N N . TYR A 1 193 ? -5.248 0.154 -1.051 1.00 92.44 193 TYR A N 1
ATOM 1444 C CA . TYR A 1 193 ? -5.867 1.070 -0.084 1.00 92.44 193 TYR A CA 1
ATOM 1445 C C . TYR A 1 193 ? -7.212 1.632 -0.572 1.00 92.44 193 TYR A C 1
ATOM 1447 O O . TYR A 1 193 ? -7.900 2.332 0.170 1.00 92.44 193 TYR A O 1
ATOM 1455 N N . ILE A 1 194 ? -7.596 1.351 -1.821 1.00 90.88 194 ILE A N 1
ATOM 1456 C CA . ILE A 1 194 ? -8.795 1.898 -2.455 1.00 90.88 194 ILE A CA 1
ATOM 1457 C C . ILE A 1 194 ? -9.936 0.895 -2.290 1.00 90.88 194 ILE A C 1
ATOM 1459 O O . ILE A 1 194 ? -10.109 -0.031 -3.081 1.00 90.88 194 ILE A O 1
ATOM 1463 N N . ALA A 1 195 ? -10.743 1.088 -1.248 1.00 83.62 195 ALA A N 1
ATOM 1464 C CA .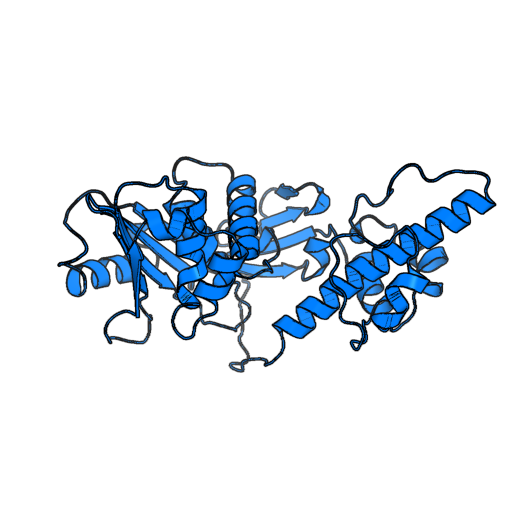 ALA A 1 195 ? -11.922 0.263 -1.021 1.00 83.62 195 ALA A CA 1
ATOM 1465 C C . ALA A 1 195 ? -13.030 0.592 -2.039 1.00 83.62 195 ALA A C 1
ATOM 1467 O O . ALA A 1 195 ? -13.700 1.621 -1.942 1.00 83.62 195 ALA A O 1
ATOM 1468 N N . GLY A 1 196 ? -13.229 -0.303 -3.008 1.00 80.44 196 GLY A N 1
ATOM 1469 C CA . GLY A 1 196 ? -14.364 -0.263 -3.931 1.00 80.44 196 GLY A CA 1
ATOM 1470 C C . GLY A 1 196 ? -15.692 -0.663 -3.275 1.00 80.44 196 GLY A C 1
ATOM 1471 O O . GLY A 1 196 ? -15.743 -1.156 -2.144 1.00 80.44 196 GLY A O 1
ATOM 1472 N N . ALA A 1 197 ? -16.794 -0.486 -4.006 1.00 78.19 197 ALA A N 1
ATOM 1473 C CA . ALA A 1 197 ? -18.096 -0.991 -3.581 1.00 78.19 197 ALA A CA 1
ATOM 1474 C C . ALA A 1 197 ? -18.118 -2.531 -3.588 1.00 78.19 197 ALA A C 1
ATOM 1476 O O . ALA A 1 197 ? -17.593 -3.175 -4.496 1.00 78.19 197 ALA A O 1
ATOM 1477 N N . SER A 1 198 ? -18.767 -3.134 -2.588 1.00 79.25 198 SER A N 1
ATOM 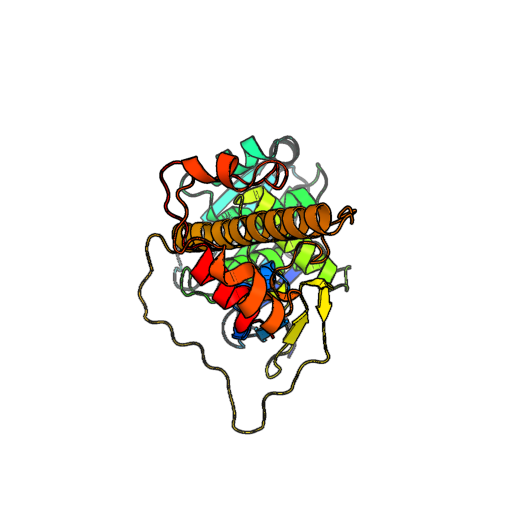1478 C CA . SER A 1 198 ? -18.973 -4.586 -2.574 1.00 79.25 198 SER A CA 1
ATOM 1479 C C . SER A 1 198 ? -19.800 -5.016 -3.790 1.00 79.25 198 SER A C 1
ATOM 1481 O O . SER A 1 198 ? -20.811 -4.391 -4.106 1.00 79.25 198 SER A O 1
ATOM 1483 N N . GLY A 1 199 ? -19.372 -6.087 -4.462 1.00 87.31 199 GLY A N 1
ATOM 1484 C CA . GLY A 1 199 ? -20.045 -6.596 -5.660 1.00 87.31 199 GLY A CA 1
ATOM 1485 C C . GLY A 1 199 ? -19.705 -5.852 -6.955 1.00 87.31 199 GLY A C 1
ATOM 1486 O O . GLY A 1 199 ? -20.321 -6.136 -7.979 1.00 87.31 199 GLY A O 1
ATOM 1487 N N . ALA A 1 200 ? -18.721 -4.950 -6.937 1.00 92.38 200 ALA A N 1
ATOM 1488 C CA . ALA A 1 200 ? -18.177 -4.320 -8.133 1.00 92.38 200 ALA A CA 1
ATOM 1489 C C . ALA A 1 200 ? -16.645 -4.393 -8.143 1.00 92.38 200 ALA A C 1
ATOM 1491 O O . ALA A 1 200 ? -15.996 -4.310 -7.102 1.00 92.38 200 ALA A O 1
ATOM 1492 N N . VAL A 1 201 ? -16.072 -4.544 -9.333 1.00 94.31 201 VAL A N 1
ATOM 1493 C CA . VAL A 1 201 ? -14.630 -4.465 -9.563 1.00 94.31 201 VAL A CA 1
ATOM 1494 C C . VAL A 1 201 ? -14.253 -2.997 -9.702 1.00 94.31 201 VAL A C 1
ATOM 1496 O O . VAL A 1 201 ? -14.733 -2.302 -10.601 1.00 94.31 201 VAL A O 1
ATOM 1499 N N . GLN A 1 202 ? -13.395 -2.522 -8.806 1.00 94.31 202 GLN A N 1
ATOM 1500 C CA . GLN A 1 202 ? -12.779 -1.212 -8.914 1.00 94.31 202 GLN A CA 1
ATOM 1501 C C . GLN A 1 202 ? -11.620 -1.291 -9.900 1.00 94.31 202 GLN A C 1
ATOM 1503 O O . GLN A 1 202 ? -10.702 -2.083 -9.717 1.00 94.31 202 GLN A O 1
ATOM 1508 N N . VAL A 1 203 ? -11.658 -0.438 -10.918 1.00 93.94 203 VAL A N 1
ATOM 1509 C CA . VAL A 1 203 ? -10.579 -0.307 -11.898 1.00 93.94 203 VAL A CA 1
ATOM 1510 C C . VAL A 1 203 ? -9.785 0.957 -11.586 1.00 93.94 203 VAL A C 1
ATOM 1512 O O . VAL A 1 203 ? -10.360 2.048 -11.489 1.00 93.94 203 VAL A O 1
ATOM 1515 N N . PHE A 1 204 ? -8.480 0.798 -11.407 1.00 93.62 204 PHE A N 1
ATOM 1516 C CA . PHE A 1 204 ? -7.523 1.846 -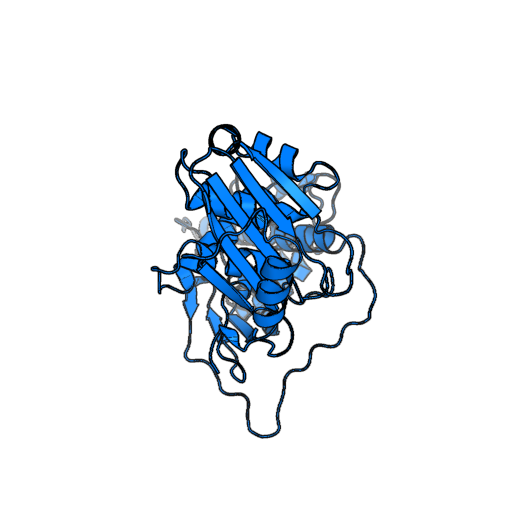11.086 1.00 93.62 204 PHE A CA 1
ATOM 1517 C C . PHE A 1 204 ? -6.412 1.868 -12.133 1.00 93.62 204 PHE A C 1
ATOM 1519 O O . PHE A 1 204 ? -5.784 0.851 -12.404 1.00 93.62 204 PHE A O 1
ATOM 1526 N N . GLN A 1 205 ? -6.169 3.041 -12.705 1.00 92.88 205 GLN A N 1
ATOM 1527 C CA . GLN A 1 205 ? -5.085 3.272 -13.647 1.00 92.88 205 GLN A CA 1
ATOM 1528 C C . GLN A 1 205 ? -3.931 3.953 -12.905 1.00 92.88 205 GLN A C 1
ATOM 1530 O O . GLN A 1 205 ? -4.071 5.096 -12.461 1.00 92.88 205 GLN A O 1
ATOM 1535 N N . SER A 1 206 ? -2.813 3.242 -12.735 1.00 89.75 206 SER A N 1
ATOM 1536 C CA . SER A 1 206 ? -1.730 3.671 -11.841 1.00 89.75 206 SER A CA 1
ATOM 1537 C C . SER A 1 206 ? -0.931 4.861 -12.364 1.00 89.75 206 SER A C 1
ATOM 1539 O O . SER A 1 206 ? -0.658 5.803 -11.619 1.00 89.75 206 SER A O 1
ATOM 1541 N N . ASP A 1 207 ? -0.622 4.878 -13.659 1.00 87.62 207 ASP A N 1
ATOM 1542 C CA . ASP A 1 207 ? 0.232 5.903 -14.262 1.00 87.62 207 ASP A CA 1
ATOM 1543 C C . ASP A 1 207 ? -0.402 7.308 -14.274 1.00 87.62 207 ASP A C 1
ATOM 1545 O O . ASP A 1 207 ? 0.304 8.318 -14.241 1.00 87.62 207 ASP A O 1
ATOM 1549 N N . THR A 1 208 ? -1.733 7.380 -14.311 1.00 89.38 208 THR A N 1
ATOM 1550 C CA . THR A 1 208 ? -2.522 8.616 -14.199 1.00 89.38 208 THR A CA 1
ATOM 1551 C C . THR A 1 208 ? -3.139 8.809 -12.816 1.00 89.38 208 THR A C 1
ATOM 1553 O O . THR A 1 208 ? -3.689 9.876 -12.545 1.00 89.38 208 THR A O 1
ATOM 1556 N N . CYS 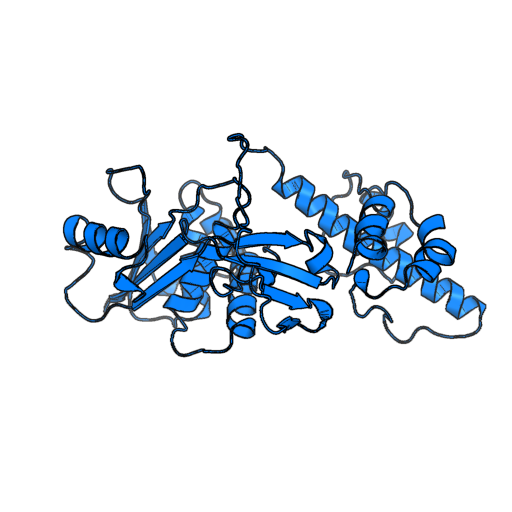A 1 209 ? -3.064 7.801 -11.942 1.00 91.38 209 CYS A N 1
ATOM 1557 C CA . CYS A 1 209 ? -3.742 7.759 -10.646 1.00 91.38 209 CYS A CA 1
ATOM 1558 C C . CYS A 1 209 ? -5.259 8.023 -10.744 1.00 91.38 209 CYS A C 1
ATOM 1560 O O . CYS A 1 209 ? -5.831 8.743 -9.923 1.00 91.38 209 CYS A O 1
ATOM 1562 N N . THR A 1 210 ? -5.926 7.445 -11.746 1.00 92.25 210 THR A N 1
ATOM 1563 C CA . THR A 1 210 ? -7.363 7.667 -11.991 1.00 92.25 210 THR A CA 1
ATOM 1564 C C . THR A 1 210 ? -8.205 6.429 -11.722 1.00 92.25 210 THR A C 1
ATOM 1566 O O . THR A 1 210 ? -7.821 5.314 -12.072 1.00 92.25 210 THR A O 1
ATOM 1569 N N . LEU A 1 211 ? -9.400 6.633 -11.166 1.00 93.19 211 LEU A N 1
ATOM 1570 C CA . LEU A 1 211 ? -10.407 5.587 -10.997 1.00 93.19 211 LEU A CA 1
ATOM 1571 C C . LEU A 1 211 ? -11.409 5.627 -12.143 1.00 93.19 211 LEU A C 1
ATOM 1573 O O . LEU A 1 211 ? -11.934 6.687 -12.483 1.00 93.19 211 LEU A O 1
ATOM 1577 N N . SER A 1 212 ? -11.705 4.458 -12.700 1.00 92.69 212 SER A N 1
ATOM 1578 C CA . SER A 1 212 ? -12.833 4.307 -13.617 1.00 92.69 212 SER A CA 1
ATOM 1579 C C . SER A 1 212 ? -14.122 4.024 -12.848 1.00 92.69 212 SER A C 1
ATOM 1581 O O . SER A 1 212 ? -14.105 3.694 -11.657 1.00 92.69 212 SER A O 1
ATOM 1583 N N . VAL A 1 213 ? -15.253 4.125 -13.550 1.00 92.25 213 VAL A N 1
ATOM 1584 C CA . VAL A 1 213 ? -16.546 3.664 -13.032 1.00 92.25 213 VAL A CA 1
ATOM 1585 C C . VAL A 1 213 ? -16.421 2.178 -12.654 1.00 92.25 213 VAL A C 1
ATOM 1587 O O . VAL A 1 213 ? -15.968 1.397 -13.495 1.00 92.25 213 VAL A O 1
ATOM 1590 N N . PRO A 1 214 ? -16.794 1.775 -11.423 1.00 93.25 214 PRO A N 1
ATOM 1591 C CA . PRO A 1 214 ? -16.734 0.376 -11.014 1.00 93.25 214 PRO A CA 1
ATOM 1592 C C . PRO A 1 214 ? -17.571 -0.521 -11.928 1.00 93.25 214 PRO A C 1
ATOM 1594 O O . PRO A 1 214 ? -18.677 -0.157 -12.330 1.00 93.25 214 PRO A O 1
ATOM 1597 N N . ILE A 1 215 ? -17.058 -1.711 -12.226 1.00 94.00 215 ILE A N 1
ATOM 1598 C CA . ILE A 1 215 ? -17.73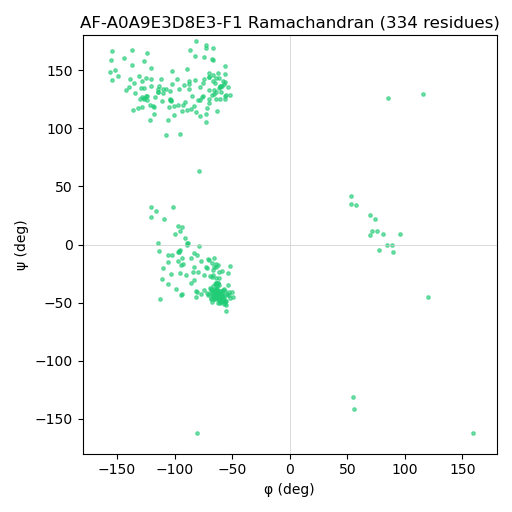4 -2.691 -13.079 1.00 94.00 215 ILE A CA 1
ATOM 1599 C C . ILE A 1 215 ? -18.526 -3.638 -12.182 1.00 94.00 215 ILE A C 1
ATOM 1601 O O . ILE A 1 215 ? -17.939 -4.379 -11.393 1.00 94.00 215 ILE A O 1
ATOM 1605 N N . GLU A 1 216 ? -19.854 -3.631 -12.288 1.00 95.06 216 GLU A N 1
ATOM 1606 C CA . GLU A 1 216 ? -20.695 -4.559 -11.527 1.00 95.06 216 GLU A CA 1
ATOM 1607 C C . GLU A 1 216 ? -20.361 -6.014 -11.867 1.00 95.06 216 GLU A C 1
ATOM 1609 O O . GLU A 1 216 ? -20.209 -6.391 -13.032 1.00 95.06 216 GLU A O 1
ATOM 1614 N N . VAL A 1 217 ? -20.272 -6.853 -10.835 1.00 93.12 217 VAL A N 1
ATOM 1615 C CA . VAL A 1 217 ? -20.096 -8.290 -11.027 1.00 93.12 217 VAL A CA 1
ATOM 1616 C C . VAL A 1 217 ? -21.400 -8.868 -11.594 1.00 93.12 217 VAL A C 1
ATOM 1618 O O . VAL A 1 217 ? -22.452 -8.699 -10.971 1.00 93.12 217 VAL A O 1
ATOM 1621 N N . PRO A 1 218 ? -21.368 -9.573 -12.745 1.00 94.38 218 PRO A N 1
ATOM 1622 C CA . PRO A 1 218 ? -22.575 -10.114 -13.357 1.00 94.38 218 PRO A CA 1
ATOM 1623 C C . PRO A 1 218 ? -23.366 -11.028 -12.417 1.00 94.38 218 PRO A C 1
ATOM 1625 O O . PRO A 1 218 ? -22.801 -11.786 -11.624 1.00 94.38 218 PRO A O 1
ATOM 1628 N N . VAL A 1 219 ? -24.695 -11.010 -12.550 1.00 92.94 219 VAL A N 1
ATOM 1629 C CA . VAL A 1 219 ? -25.583 -11.876 -11.765 1.00 92.94 219 VAL A CA 1
ATOM 1630 C C . VAL A 1 219 ? -25.174 -13.342 -11.936 1.00 92.94 219 VAL A C 1
ATOM 1632 O O . VAL A 1 219 ? -25.034 -13.842 -13.049 1.00 92.94 219 VAL A O 1
ATOM 1635 N N . GLY A 1 220 ? -24.997 -14.036 -10.811 1.00 93.62 220 GLY A N 1
ATOM 1636 C CA . GLY A 1 220 ? -24.548 -15.431 -10.780 1.00 93.62 220 GLY A CA 1
ATOM 1637 C C . GLY A 1 220 ? -23.028 -15.609 -10.719 1.00 93.62 220 GLY A C 1
ATOM 1638 O O . GLY A 1 220 ? -22.576 -16.732 -10.511 1.00 93.62 220 GLY A O 1
ATOM 1639 N N . MET A 1 221 ? -22.242 -14.534 -10.825 1.00 92.94 221 MET A N 1
ATOM 1640 C CA . MET A 1 221 ? -20.789 -14.559 -10.639 1.00 92.94 221 MET A CA 1
ATOM 1641 C C . MET A 1 221 ? -20.395 -14.009 -9.269 1.00 92.94 221 MET A C 1
ATOM 1643 O O . MET A 1 221 ? -21.075 -13.154 -8.701 1.00 92.94 221 MET A O 1
ATOM 1647 N N . ARG A 1 222 ? -19.291 -14.525 -8.718 1.00 90.56 222 ARG A N 1
ATOM 1648 C CA . ARG A 1 222 ? -18.668 -14.040 -7.480 1.00 90.56 222 ARG A CA 1
ATOM 1649 C C . ARG A 1 222 ? -17.166 -14.266 -7.534 1.00 90.56 222 ARG A C 1
ATOM 1651 O O . ARG A 1 222 ? -16.721 -15.299 -8.028 1.00 90.56 222 ARG A O 1
ATOM 1658 N N . PHE A 1 223 ? -16.415 -13.342 -6.950 1.00 89.25 223 PHE A N 1
ATOM 1659 C CA . PHE A 1 223 ? -15.007 -13.552 -6.644 1.00 89.25 223 PHE A CA 1
ATOM 1660 C C . PHE A 1 223 ? -14.884 -14.198 -5.266 1.00 89.25 223 PHE A C 1
ATOM 1662 O O . PHE A 1 223 ? -15.551 -13.785 -4.317 1.00 89.25 223 PHE A O 1
ATOM 1669 N N . VAL A 1 224 ? -14.058 -15.237 -5.165 1.00 87.69 224 VAL A N 1
ATOM 1670 C CA . VAL A 1 224 ? -13.814 -15.965 -3.918 1.00 87.69 224 VAL A CA 1
ATOM 1671 C C . VAL A 1 224 ? -12.312 -16.076 -3.722 1.00 87.69 224 VAL A C 1
ATOM 1673 O O . VAL A 1 224 ? -11.608 -16.581 -4.592 1.00 87.69 224 VAL A O 1
ATOM 1676 N N . ALA A 1 225 ? -11.832 -15.628 -2.566 1.00 85.94 225 ALA A N 1
ATOM 1677 C CA . ALA A 1 225 ? -10.457 -15.847 -2.153 1.00 85.94 225 ALA A CA 1
ATOM 1678 C C . ALA A 1 225 ? -10.325 -17.214 -1.472 1.00 85.94 225 ALA A C 1
ATOM 1680 O O . ALA A 1 225 ? -11.052 -17.516 -0.525 1.00 85.94 225 ALA A O 1
ATOM 1681 N N . ILE A 1 226 ? -9.378 -18.029 -1.936 1.00 85.69 226 ILE A N 1
ATOM 1682 C CA . ILE A 1 226 ? -9.041 -19.315 -1.321 1.00 85.69 226 ILE A CA 1
ATOM 1683 C C . ILE A 1 226 ? -7.595 -19.238 -0.853 1.00 85.69 226 ILE A C 1
ATOM 1685 O O . ILE A 1 226 ? -6.679 -19.069 -1.656 1.00 85.69 226 ILE A O 1
ATOM 1689 N N . THR A 1 227 ? -7.390 -19.373 0.454 1.00 79.88 227 THR A N 1
ATOM 1690 C CA . THR A 1 227 ? -6.048 -19.480 1.025 1.00 79.88 227 THR A CA 1
ATOM 1691 C C . THR A 1 227 ? -5.592 -20.933 1.035 1.00 79.88 227 THR A C 1
ATOM 1693 O O . THR A 1 227 ? -6.356 -21.843 1.351 1.00 79.88 227 THR A O 1
ATOM 1696 N N . ILE A 1 228 ? -4.315 -21.144 0.726 1.00 79.81 228 ILE A N 1
ATOM 1697 C CA . ILE A 1 228 ? -3.649 -22.446 0.846 1.00 79.81 228 ILE A CA 1
ATOM 1698 C C . ILE A 1 228 ? -3.238 -22.770 2.294 1.00 79.81 228 ILE A C 1
ATOM 1700 O O . ILE A 1 228 ? -2.672 -23.829 2.543 1.00 79.81 228 ILE A O 1
ATOM 1704 N N . GLY A 1 229 ? -3.496 -21.865 3.248 1.00 74.19 229 GLY A N 1
ATOM 1705 C CA . GLY A 1 229 ? -3.261 -22.087 4.679 1.00 74.19 229 GLY A CA 1
ATOM 1706 C C . GLY A 1 229 ? -1.789 -22.155 5.093 1.00 74.19 229 GLY A C 1
ATOM 1707 O O . GLY A 1 229 ? -1.497 -22.480 6.241 1.00 74.19 229 GLY A O 1
ATOM 1708 N N . VAL A 1 230 ? -0.860 -21.850 4.184 1.00 70.81 230 VAL A N 1
ATOM 1709 C CA . VAL A 1 230 ? 0.580 -21.851 4.456 1.00 70.81 230 VAL A CA 1
ATOM 1710 C C . VAL A 1 230 ? 1.155 -20.454 4.282 1.00 70.81 230 VAL A C 1
ATOM 1712 O O . VAL A 1 230 ? 0.987 -19.823 3.237 1.00 70.81 230 VAL A O 1
ATOM 1715 N N . SER A 1 231 ? 1.857 -19.985 5.314 1.00 66.25 231 SER A N 1
ATOM 1716 C CA . SER A 1 231 ? 2.733 -18.823 5.186 1.00 66.25 231 SER A CA 1
ATOM 1717 C C . SER A 1 231 ? 3.865 -19.161 4.213 1.00 66.25 231 SER A C 1
ATOM 1719 O O . SER A 1 231 ? 4.337 -20.301 4.179 1.00 66.25 231 SER A O 1
ATOM 1721 N N . ARG A 1 232 ? 4.288 -18.186 3.405 1.00 67.00 232 ARG A N 1
ATOM 1722 C CA . ARG A 1 232 ? 5.410 -18.317 2.469 1.00 67.00 232 ARG A CA 1
ATOM 1723 C C . ARG A 1 232 ? 6.595 -17.505 2.999 1.00 67.00 232 ARG A C 1
ATOM 1725 O O . ARG A 1 232 ? 6.660 -16.307 2.725 1.00 67.00 232 ARG A O 1
ATOM 1732 N N . PRO A 1 233 ? 7.528 -18.122 3.748 1.00 67.75 233 PRO A N 1
ATOM 1733 C CA . PRO A 1 233 ? 8.746 -17.444 4.176 1.00 67.75 233 PRO A CA 1
ATOM 1734 C C . PRO A 1 233 ? 9.485 -16.839 2.976 1.00 67.75 233 PRO A C 1
ATOM 1736 O O . PRO A 1 233 ? 9.604 -17.487 1.933 1.00 67.75 233 PRO A O 1
ATOM 1739 N N . GLY A 1 234 ? 9.959 -15.600 3.118 1.00 71.44 234 GLY A N 1
ATOM 1740 C CA . GLY A 1 234 ? 10.696 -14.889 2.067 1.00 71.44 234 GLY A CA 1
ATOM 1741 C C . GLY A 1 234 ? 9.835 -14.354 0.917 1.00 71.44 234 GLY A C 1
ATOM 1742 O O . GLY A 1 234 ? 10.382 -13.962 -0.110 1.00 71.44 234 GLY A O 1
ATOM 1743 N N . TRP A 1 235 ? 8.500 -14.340 1.040 1.00 73.94 235 TRP A N 1
ATOM 1744 C CA . TRP A 1 235 ? 7.636 -13.713 0.031 1.00 73.94 235 TRP A CA 1
ATOM 1745 C C . TRP A 1 235 ? 7.949 -12.224 -0.151 1.00 73.94 235 TRP A C 1
ATOM 1747 O O . TRP A 1 235 ? 8.102 -11.780 -1.285 1.00 73.94 235 TRP A O 1
ATOM 1757 N N . ASP A 1 236 ? 8.118 -11.488 0.949 1.00 73.12 236 ASP A N 1
ATOM 1758 C CA . ASP A 1 236 ? 8.405 -10.049 0.915 1.00 73.12 236 ASP A CA 1
ATOM 1759 C C . ASP A 1 236 ? 9.766 -9.758 0.265 1.00 73.12 236 ASP A C 1
ATOM 1761 O O . ASP A 1 236 ? 9.881 -8.863 -0.568 1.00 73.12 236 ASP A O 1
ATOM 1765 N N . GLU A 1 237 ? 10.777 -10.582 0.555 1.00 81.12 237 GLU A N 1
ATOM 1766 C CA . GLU A 1 237 ? 12.097 -10.506 -0.082 1.00 81.12 237 GLU A CA 1
ATOM 1767 C C . GLU A 1 237 ? 12.005 -10.762 -1.594 1.00 81.12 237 GLU A C 1
ATOM 1769 O O . GLU A 1 237 ? 12.534 -9.994 -2.394 1.00 81.12 237 GLU A O 1
ATOM 1774 N N . ARG A 1 238 ? 11.267 -11.797 -2.019 1.00 85.75 238 ARG A N 1
ATOM 1775 C CA . ARG A 1 238 ? 11.048 -12.077 -3.449 1.00 85.75 238 ARG A CA 1
ATOM 1776 C C . ARG A 1 238 ? 10.285 -10.960 -4.148 1.00 85.75 238 ARG A C 1
ATOM 1778 O O . ARG A 1 238 ? 10.606 -10.637 -5.289 1.00 85.75 238 ARG A O 1
ATOM 1785 N N . LEU A 1 239 ? 9.284 -10.382 -3.486 1.00 83.94 239 LEU A N 1
ATOM 1786 C CA . LEU A 1 239 ? 8.530 -9.256 -4.024 1.00 83.94 239 LEU A CA 1
ATOM 1787 C C . LEU A 1 239 ? 9.445 -8.043 -4.214 1.00 83.94 239 LEU A C 1
ATOM 1789 O O . LEU A 1 239 ? 9.404 -7.410 -5.267 1.00 83.94 239 LEU A O 1
ATOM 1793 N N . GLN A 1 240 ? 10.321 -7.771 -3.244 1.00 86.25 240 GLN A N 1
ATOM 1794 C CA . GLN A 1 240 ? 11.320 -6.714 -3.354 1.00 86.25 240 GLN A CA 1
ATOM 1795 C C . GLN A 1 240 ? 12.287 -6.963 -4.520 1.00 86.25 240 GLN A C 1
ATOM 1797 O O . GLN A 1 240 ? 12.531 -6.049 -5.301 1.00 86.25 240 GLN A O 1
ATOM 1802 N N . ILE A 1 241 ? 12.773 -8.197 -4.702 1.00 92.31 241 ILE A N 1
ATOM 1803 C CA . ILE A 1 241 ? 13.628 -8.565 -5.844 1.00 92.31 241 ILE A CA 1
ATOM 1804 C C . ILE A 1 241 ? 12.925 -8.264 -7.169 1.00 92.31 241 ILE A C 1
ATOM 1806 O O . ILE A 1 241 ? 13.520 -7.669 -8.065 1.00 92.31 241 ILE A O 1
ATOM 1810 N N . VAL A 1 242 ? 11.655 -8.648 -7.303 1.00 92.75 242 VAL A N 1
ATOM 1811 C CA . VAL A 1 242 ? 10.883 -8.425 -8.531 1.00 92.75 242 VAL A CA 1
ATOM 1812 C C . VAL A 1 242 ? 10.654 -6.933 -8.792 1.00 92.75 242 VAL A C 1
ATOM 1814 O O . VAL A 1 242 ? 10.854 -6.475 -9.915 1.00 92.75 242 VAL A O 1
ATOM 1817 N N . ARG A 1 243 ? 10.323 -6.151 -7.759 1.00 90.38 243 ARG A N 1
ATOM 1818 C CA . ARG A 1 243 ? 10.172 -4.689 -7.858 1.00 90.38 243 ARG A CA 1
ATOM 1819 C C . ARG A 1 243 ? 11.472 -4.011 -8.280 1.00 90.38 243 ARG A C 1
ATOM 1821 O O . ARG A 1 243 ? 11.479 -3.234 -9.232 1.00 90.38 243 ARG A O 1
ATOM 1828 N N . THR A 1 244 ? 12.585 -4.354 -7.633 1.00 93.44 244 THR A N 1
ATOM 1829 C CA . THR A 1 244 ? 13.910 -3.842 -7.999 1.00 93.44 244 THR A CA 1
ATOM 1830 C C . THR A 1 244 ? 14.269 -4.235 -9.432 1.00 93.44 244 THR A C 1
ATOM 1832 O O . THR A 1 244 ? 14.715 -3.387 -10.201 1.00 93.44 244 THR A O 1
ATOM 1835 N N . ALA A 1 245 ? 13.997 -5.478 -9.845 1.00 96.12 245 ALA A N 1
ATOM 1836 C CA . ALA A 1 245 ? 14.239 -5.942 -11.210 1.00 96.12 245 ALA A CA 1
ATOM 1837 C C . ALA A 1 245 ? 13.436 -5.155 -12.264 1.00 96.12 245 ALA A C 1
ATOM 1839 O O . ALA A 1 245 ? 13.956 -4.906 -13.353 1.00 96.12 245 ALA A O 1
ATOM 1840 N N . ALA A 1 246 ? 12.208 -4.725 -11.951 1.00 95.00 246 ALA A N 1
ATOM 1841 C CA . ALA A 1 246 ? 11.406 -3.879 -12.837 1.00 95.00 246 ALA A CA 1
ATOM 1842 C C . ALA A 1 246 ? 12.049 -2.495 -13.026 1.00 95.00 246 ALA A C 1
ATOM 1844 O O . ALA A 1 246 ? 12.199 -2.021 -14.153 1.00 95.00 246 ALA A O 1
ATOM 1845 N N . VAL A 1 247 ? 12.515 -1.874 -11.938 1.00 94.50 247 VAL A N 1
ATOM 1846 C CA . VAL A 1 247 ? 13.234 -0.592 -12.008 1.00 94.50 247 VAL A CA 1
ATOM 1847 C C . VAL A 1 247 ? 14.556 -0.745 -12.774 1.00 94.50 247 VAL A C 1
ATOM 1849 O O . VAL A 1 247 ? 14.893 0.095 -13.610 1.00 94.50 247 VAL A O 1
ATOM 1852 N N . MET A 1 248 ? 15.281 -1.848 -12.562 1.00 96.75 248 MET A N 1
ATOM 1853 C CA . MET A 1 248 ? 16.498 -2.162 -13.316 1.00 96.75 248 MET A CA 1
ATOM 1854 C C . MET A 1 248 ? 16.207 -2.311 -14.814 1.00 96.75 248 MET A C 1
ATOM 1856 O O . MET A 1 248 ? 16.922 -1.739 -15.636 1.00 96.75 248 MET A O 1
ATOM 1860 N N . ALA A 1 249 ? 15.144 -3.030 -15.188 1.00 97.25 249 ALA A N 1
ATOM 1861 C CA . ALA A 1 249 ? 14.730 -3.162 -16.582 1.00 97.25 249 ALA A CA 1
ATOM 1862 C C . ALA A 1 249 ? 14.433 -1.801 -17.216 1.00 97.25 249 ALA A C 1
ATOM 1864 O O . ALA A 1 249 ? 14.905 -1.522 -18.318 1.00 97.25 249 ALA A O 1
ATOM 1865 N N . HIS A 1 250 ? 13.698 -0.946 -16.505 1.00 96.31 250 HIS A N 1
ATOM 1866 C CA . HIS A 1 250 ? 13.377 0.403 -16.951 1.00 96.31 250 HIS A CA 1
ATOM 1867 C C . HIS A 1 250 ? 14.642 1.226 -17.242 1.00 96.31 250 HIS A C 1
ATOM 1869 O O . HIS A 1 250 ? 14.777 1.774 -18.337 1.00 96.31 250 HIS A O 1
ATOM 1875 N N . ALA A 1 251 ? 15.613 1.234 -16.324 1.00 96.56 251 ALA A N 1
ATOM 1876 C CA . ALA A 1 251 ? 16.889 1.929 -16.510 1.00 96.56 251 ALA A CA 1
ATOM 1877 C C . ALA A 1 251 ? 17.668 1.421 -17.740 1.00 96.56 251 ALA A C 1
ATOM 1879 O O . ALA A 1 251 ? 18.152 2.209 -18.552 1.00 96.56 251 ALA A O 1
ATOM 1880 N N . LEU A 1 252 ? 17.742 0.099 -17.939 1.00 97.69 252 LEU A N 1
ATOM 1881 C CA . LEU A 1 252 ? 18.431 -0.484 -19.097 1.00 97.69 252 LEU A CA 1
ATOM 1882 C C . LEU A 1 252 ? 17.736 -0.160 -20.428 1.00 97.69 252 LEU A C 1
ATOM 1884 O O . LEU A 1 252 ? 18.409 0.044 -21.443 1.00 97.69 252 LEU A O 1
ATOM 1888 N N . ILE A 1 253 ? 16.401 -0.108 -20.436 1.00 97.06 253 ILE A N 1
ATOM 1889 C CA . ILE A 1 253 ? 15.616 0.307 -21.605 1.00 97.06 253 ILE A CA 1
ATOM 1890 C C . ILE A 1 253 ? 15.886 1.779 -21.922 1.00 97.06 253 ILE A C 1
ATOM 1892 O O . ILE A 1 253 ? 16.157 2.098 -23.080 1.00 97.06 253 ILE A O 1
ATOM 1896 N N . LEU A 1 254 ? 15.890 2.659 -20.916 1.00 95.75 254 LEU A N 1
ATOM 1897 C CA . LEU A 1 254 ? 16.203 4.080 -21.094 1.00 95.75 254 LEU A CA 1
ATOM 1898 C C . LEU A 1 254 ? 17.596 4.304 -21.666 1.00 95.75 254 LEU A C 1
ATOM 1900 O O . LEU A 1 254 ? 17.749 5.036 -22.649 1.00 95.75 254 LEU A O 1
ATOM 1904 N N . LYS A 1 255 ? 18.593 3.598 -21.130 1.00 95.38 255 LYS A N 1
ATOM 1905 C CA . LYS A 1 255 ? 19.946 3.620 -21.680 1.00 95.38 255 LYS A CA 1
ATOM 1906 C C . LYS A 1 255 ? 19.945 3.235 -23.154 1.00 95.38 255 LYS A C 1
ATOM 1908 O O . LYS A 1 255 ? 20.498 3.945 -23.994 1.00 95.38 255 LYS A O 1
ATOM 1913 N N . LYS A 1 256 ? 19.264 2.137 -23.500 1.00 95.62 256 LYS A N 1
ATOM 1914 C CA . LYS A 1 256 ? 19.174 1.669 -24.886 1.00 95.62 256 LYS A CA 1
ATOM 1915 C C . LYS A 1 256 ? 18.466 2.677 -25.797 1.00 95.62 256 LYS A C 1
ATOM 1917 O O . LYS A 1 256 ? 18.903 2.870 -26.932 1.00 95.62 256 LYS A O 1
ATOM 1922 N N . MET A 1 257 ? 17.404 3.326 -25.321 1.00 94.94 257 MET A N 1
ATOM 1923 C CA . MET A 1 257 ? 16.716 4.398 -26.046 1.00 94.94 257 MET A CA 1
ATOM 1924 C C . MET A 1 257 ? 17.650 5.582 -26.311 1.00 94.94 257 MET A C 1
ATOM 1926 O O . MET A 1 257 ? 17.687 6.079 -27.438 1.00 94.94 257 MET A O 1
ATOM 1930 N N . ARG A 1 258 ? 18.453 5.998 -25.322 1.00 93.69 258 ARG A N 1
ATOM 1931 C CA . ARG A 1 258 ? 19.434 7.080 -25.490 1.00 93.69 258 ARG A CA 1
ATOM 1932 C C . ARG A 1 258 ? 20.540 6.708 -26.472 1.00 93.69 258 ARG A C 1
ATOM 1934 O O . ARG A 1 258 ? 20.888 7.532 -27.318 1.00 93.69 258 ARG A O 1
ATOM 1941 N N . ASP A 1 259 ? 21.047 5.479 -26.412 1.00 93.06 259 ASP A N 1
ATOM 1942 C CA . ASP A 1 259 ? 22.059 4.972 -27.347 1.00 93.06 259 ASP A CA 1
ATOM 1943 C C . ASP A 1 259 ? 21.531 5.002 -28.798 1.00 93.06 259 ASP A C 1
ATOM 1945 O O . ASP A 1 259 ? 22.203 5.497 -29.707 1.00 93.06 259 ASP A O 1
ATOM 1949 N N . LEU A 1 260 ? 20.292 4.538 -29.018 1.00 92.94 260 LEU A N 1
ATOM 1950 C CA . LEU A 1 260 ? 19.628 4.581 -30.329 1.00 92.94 260 LEU A CA 1
ATOM 1951 C C . LEU A 1 260 ? 19.356 6.017 -30.799 1.00 92.94 260 LEU A C 1
ATOM 1953 O O . LEU A 1 260 ? 19.583 6.335 -31.967 1.00 92.94 260 LEU A O 1
ATOM 1957 N N . GLY A 1 261 ? 18.897 6.889 -29.898 1.00 92.75 261 GLY A N 1
ATOM 1958 C CA . GLY A 1 261 ? 18.677 8.306 -30.180 1.00 92.75 261 GLY A CA 1
ATOM 1959 C C . GLY A 1 261 ? 19.967 9.002 -30.606 1.00 92.75 261 GLY A C 1
ATOM 1960 O O . GLY A 1 261 ? 20.003 9.652 -31.650 1.00 92.75 261 GLY A O 1
ATOM 1961 N N . THR A 1 262 ? 21.050 8.789 -29.858 1.00 92.69 262 THR A N 1
ATOM 1962 C CA . THR A 1 262 ? 22.374 9.365 -30.132 1.00 92.69 262 THR A CA 1
ATOM 1963 C C . THR A 1 262 ? 22.899 8.920 -31.495 1.00 92.69 262 THR A C 1
ATOM 1965 O O . THR A 1 262 ? 23.327 9.758 -32.288 1.00 92.69 262 THR A O 1
ATOM 1968 N N . ALA A 1 263 ? 22.783 7.628 -31.822 1.00 92.12 263 ALA A N 1
ATOM 1969 C CA . ALA A 1 263 ? 23.144 7.101 -33.140 1.00 92.12 263 ALA A CA 1
ATOM 1970 C C . ALA A 1 263 ? 22.312 7.715 -34.286 1.00 92.12 263 ALA A C 1
ATOM 1972 O O . ALA A 1 263 ? 22.799 7.841 -35.408 1.00 92.12 263 ALA A O 1
ATOM 1973 N N . ALA A 1 264 ? 21.075 8.132 -34.003 1.00 92.62 264 ALA A N 1
ATOM 1974 C CA . ALA A 1 264 ? 20.186 8.818 -34.939 1.00 92.62 264 ALA A CA 1
ATOM 1975 C C . ALA A 1 264 ? 20.305 10.359 -34.905 1.00 92.62 264 ALA A C 1
ATOM 1977 O O . ALA A 1 264 ? 19.508 11.043 -35.552 1.00 92.62 264 ALA A O 1
ATOM 1978 N N . GLY A 1 265 ? 21.255 10.922 -34.149 1.00 93.19 265 GLY A N 1
ATOM 1979 C CA . GLY A 1 265 ? 21.434 12.371 -34.005 1.00 93.19 265 GLY A CA 1
ATOM 1980 C C . GLY A 1 265 ? 20.316 13.071 -33.222 1.00 93.19 265 GLY A C 1
ATOM 1981 O O . GLY A 1 265 ? 20.062 14.255 -33.436 1.00 93.19 265 GLY A O 1
ATOM 1982 N N . ARG A 1 266 ? 19.614 12.350 -32.340 1.00 92.06 266 ARG A N 1
ATOM 1983 C CA . ARG A 1 266 ? 18.509 12.852 -31.512 1.00 92.06 266 ARG A CA 1
ATOM 1984 C C . ARG A 1 266 ? 18.821 12.662 -30.031 1.00 92.06 266 ARG A C 1
ATOM 1986 O O . ARG A 1 266 ? 18.975 11.539 -29.564 1.00 92.06 266 ARG A O 1
ATOM 1993 N N . ALA A 1 267 ? 18.864 13.755 -29.278 1.00 88.94 267 ALA A N 1
ATOM 1994 C CA . ALA A 1 267 ? 19.009 13.688 -27.828 1.00 88.94 267 ALA A CA 1
ATOM 1995 C C . ALA A 1 267 ? 17.672 13.324 -27.160 1.00 88.94 267 ALA A C 1
ATOM 1997 O O . ALA A 1 267 ? 16.630 13.889 -27.498 1.00 88.94 267 ALA A O 1
ATOM 1998 N N . MET A 1 268 ? 17.710 12.407 -26.192 1.00 89.19 268 MET A N 1
ATOM 1999 C CA . MET A 1 268 ? 16.575 12.121 -25.314 1.00 89.19 268 MET A CA 1
ATOM 2000 C C . MET A 1 268 ? 16.539 13.170 -24.198 1.00 89.19 268 MET A C 1
ATOM 2002 O O . MET A 1 268 ? 17.467 13.244 -23.397 1.00 89.19 268 MET A O 1
ATOM 2006 N N . LEU A 1 269 ? 15.495 14.003 -24.180 1.00 85.00 269 LEU A N 1
ATOM 2007 C CA . LEU A 1 269 ? 15.360 15.114 -23.225 1.00 85.00 269 LEU A CA 1
ATOM 2008 C C . LEU A 1 269 ? 14.787 14.676 -21.873 1.00 85.00 269 LEU A C 1
ATOM 2010 O O . LEU A 1 269 ? 15.084 15.286 -20.852 1.00 85.00 269 LEU A O 1
ATOM 2014 N N . ALA A 1 270 ? 13.948 13.644 -21.884 1.00 89.19 270 ALA A N 1
ATOM 2015 C CA . ALA A 1 270 ? 13.290 13.085 -20.715 1.00 89.19 270 ALA A CA 1
ATOM 2016 C C . ALA A 1 270 ? 12.943 11.618 -20.981 1.00 89.19 270 ALA A C 1
ATOM 2018 O O . ALA A 1 270 ? 12.974 11.166 -22.128 1.00 89.19 270 ALA A O 1
ATOM 2019 N N . ASP A 1 271 ? 12.592 10.904 -19.918 1.00 92.00 271 ASP A N 1
ATOM 2020 C CA . ASP A 1 271 ? 12.052 9.554 -19.988 1.00 92.00 271 ASP A CA 1
ATOM 2021 C C . ASP A 1 271 ? 10.693 9.546 -20.730 1.00 92.00 271 ASP A C 1
ATOM 2023 O O . ASP A 1 271 ? 9.723 10.127 -20.233 1.00 92.00 271 ASP A O 1
ATOM 2027 N N . PRO A 1 272 ? 10.592 8.891 -21.904 1.00 91.06 272 PRO A N 1
ATOM 2028 C CA . PRO A 1 272 ? 9.351 8.825 -22.673 1.00 91.06 272 PRO A CA 1
ATOM 2029 C C . PRO A 1 272 ? 8.290 7.904 -22.050 1.00 91.06 272 PRO A C 1
ATOM 2031 O O . PRO A 1 272 ? 7.112 8.033 -22.374 1.00 91.06 272 PRO A O 1
ATOM 2034 N N . MET A 1 273 ? 8.688 6.986 -21.169 1.00 92.44 273 MET A N 1
ATOM 2035 C CA . MET A 1 273 ? 7.803 6.097 -20.414 1.00 92.44 273 MET A CA 1
ATOM 2036 C C . MET A 1 273 ? 7.300 6.766 -19.127 1.00 92.44 273 MET A C 1
ATOM 2038 O O . MET A 1 273 ? 6.369 6.270 -18.501 1.00 92.44 273 MET A O 1
ATOM 2042 N N . GLY A 1 274 ? 7.872 7.905 -18.722 1.00 90.06 274 GLY A N 1
ATOM 2043 C CA . GLY A 1 274 ? 7.466 8.639 -17.522 1.00 90.06 274 GLY A CA 1
ATOM 2044 C C . GLY A 1 274 ? 7.540 7.808 -16.237 1.00 90.06 274 GLY A C 1
ATOM 2045 O O . GLY A 1 274 ? 6.688 7.978 -15.370 1.00 90.06 274 GLY A O 1
ATOM 2046 N N . GLY A 1 275 ? 8.508 6.896 -16.141 1.00 89.50 275 GLY A N 1
ATOM 2047 C CA . GLY A 1 275 ? 8.727 5.998 -15.009 1.00 89.50 275 GLY A CA 1
ATOM 2048 C C . GLY A 1 275 ? 7.970 4.669 -15.073 1.00 89.50 275 GLY A C 1
ATOM 2049 O O . GLY A 1 275 ? 8.094 3.860 -14.156 1.00 89.50 275 GLY A O 1
ATOM 2050 N N . PHE A 1 276 ? 7.182 4.421 -16.124 1.00 92.19 276 PHE A N 1
ATOM 2051 C CA . PHE A 1 276 ? 6.228 3.313 -16.169 1.00 92.19 276 PHE A CA 1
ATOM 2052 C C . PHE A 1 276 ? 6.490 2.364 -17.341 1.00 92.19 276 PHE A C 1
ATOM 2054 O O . PHE A 1 276 ? 6.170 2.675 -18.487 1.00 92.19 276 PHE A O 1
ATOM 2061 N N . LEU A 1 277 ? 7.012 1.164 -17.055 1.00 94.44 277 LEU A N 1
ATOM 2062 C CA . LEU A 1 277 ? 7.237 0.119 -18.068 1.00 94.44 277 LEU A CA 1
ATOM 2063 C C . LEU A 1 277 ? 5.980 -0.212 -18.883 1.00 94.44 277 LEU A C 1
ATOM 2065 O O . LEU A 1 277 ? 6.095 -0.461 -20.079 1.00 94.44 277 LEU A O 1
ATOM 2069 N N . ALA A 1 278 ? 4.794 -0.159 -18.270 1.00 93.06 278 ALA A N 1
ATOM 2070 C CA . ALA A 1 278 ? 3.528 -0.457 -18.939 1.00 93.06 278 ALA A CA 1
ATOM 2071 C C . ALA A 1 278 ? 3.204 0.508 -20.097 1.00 93.06 278 ALA A C 1
ATOM 2073 O O . ALA A 1 278 ? 2.392 0.189 -20.958 1.00 93.06 278 ALA A O 1
ATOM 2074 N N . ARG A 1 279 ? 3.849 1.684 -20.158 1.00 92.19 279 ARG A N 1
ATOM 2075 C CA . ARG A 1 279 ? 3.681 2.639 -21.266 1.00 92.19 279 ARG A CA 1
ATOM 2076 C C . ARG A 1 279 ? 4.494 2.288 -22.510 1.00 92.19 279 ARG A C 1
ATOM 2078 O O . ARG A 1 279 ? 4.339 2.944 -23.540 1.00 92.19 279 ARG A O 1
ATOM 2085 N N . LEU A 1 280 ? 5.383 1.301 -22.429 1.00 94.44 280 LEU A N 1
ATOM 2086 C CA . LEU A 1 280 ? 6.173 0.873 -23.571 1.00 94.44 280 LEU A CA 1
ATOM 2087 C C . LEU A 1 280 ? 5.317 0.037 -24.529 1.00 94.44 280 LEU A C 1
ATOM 2089 O O . LEU A 1 280 ? 4.731 -0.965 -24.131 1.00 94.44 280 LEU A O 1
ATOM 2093 N N . ASP A 1 281 ? 5.293 0.403 -25.813 1.00 94.12 281 ASP A N 1
ATOM 2094 C CA . ASP A 1 281 ? 4.602 -0.405 -26.819 1.00 94.12 281 ASP A CA 1
ATOM 2095 C C . ASP A 1 281 ? 5.195 -1.822 -26.890 1.00 94.12 281 ASP A C 1
ATOM 2097 O O . ASP A 1 281 ? 6.410 -2.020 -26.997 1.00 94.12 281 ASP A O 1
ATOM 2101 N N . SER A 1 282 ? 4.319 -2.827 -26.863 1.00 94.75 282 SER A N 1
ATOM 2102 C CA . SER A 1 282 ? 4.733 -4.230 -26.811 1.00 94.75 282 SER A CA 1
ATOM 2103 C C . SER A 1 282 ? 5.503 -4.692 -28.057 1.00 94.75 282 SER A C 1
ATOM 2105 O O . SER A 1 282 ? 6.340 -5.596 -27.960 1.00 94.75 282 SER A O 1
ATOM 2107 N N . ASN A 1 283 ? 5.260 -4.099 -29.233 1.00 95.56 283 ASN A N 1
ATOM 2108 C CA . ASN A 1 283 ? 5.988 -4.443 -30.454 1.00 95.56 283 ASN A CA 1
ATOM 2109 C C . ASN A 1 283 ? 7.375 -3.808 -30.452 1.00 95.56 283 ASN A C 1
ATOM 2111 O O . ASN A 1 283 ? 8.352 -4.489 -30.780 1.00 95.56 283 ASN A O 1
ATOM 2115 N N . ASP A 1 284 ? 7.475 -2.547 -30.035 1.00 95.25 284 ASP A N 1
ATOM 2116 C CA . ASP A 1 284 ? 8.761 -1.879 -29.855 1.00 95.25 284 ASP A CA 1
ATOM 2117 C C . ASP A 1 284 ? 9.607 -2.588 -28.796 1.00 95.25 284 ASP A C 1
ATOM 2119 O O . ASP A 1 284 ? 10.790 -2.854 -29.030 1.00 95.25 284 ASP A O 1
ATOM 2123 N N . TYR A 1 285 ? 8.995 -3.003 -27.684 1.00 97.06 285 TYR A N 1
ATOM 2124 C CA . TYR A 1 285 ? 9.641 -3.834 -26.675 1.00 97.06 285 TYR A CA 1
ATOM 2125 C C . TYR A 1 285 ? 10.217 -5.118 -27.262 1.00 97.06 285 TYR A C 1
ATOM 2127 O O . TYR A 1 285 ? 11.427 -5.338 -27.181 1.00 97.06 285 TYR A O 1
ATOM 2135 N N . LYS A 1 286 ? 9.391 -5.939 -27.922 1.00 97.00 286 LYS A N 1
ATOM 2136 C CA . LYS A 1 286 ? 9.834 -7.209 -28.524 1.00 97.00 286 LYS A CA 1
ATOM 2137 C C . LYS A 1 286 ? 10.958 -7.013 -29.538 1.00 97.00 286 LYS A C 1
ATOM 2139 O O . LYS A 1 286 ? 11.868 -7.838 -29.606 1.00 97.00 286 LYS A O 1
ATOM 2144 N N . ARG A 1 287 ? 10.882 -5.948 -30.339 1.00 95.94 287 ARG A N 1
ATOM 2145 C CA . ARG A 1 287 ? 11.790 -5.714 -31.463 1.00 95.94 287 ARG A CA 1
ATOM 2146 C C . ARG A 1 287 ? 13.118 -5.099 -31.040 1.00 95.94 287 ARG A C 1
ATOM 2148 O O . ARG A 1 287 ? 14.159 -5.526 -31.535 1.00 95.94 287 ARG A O 1
ATOM 2155 N N . TRP A 1 288 ? 13.088 -4.088 -30.177 1.00 95.06 288 TRP A N 1
ATOM 2156 C CA . TRP A 1 288 ? 14.241 -3.219 -29.934 1.00 95.06 288 TRP A CA 1
ATOM 2157 C C . TRP A 1 288 ? 14.859 -3.384 -28.549 1.00 95.06 288 TRP A C 1
ATOM 2159 O O . TRP A 1 288 ? 16.068 -3.187 -28.405 1.00 95.06 288 TRP A O 1
ATOM 2169 N N . PHE A 1 289 ? 14.061 -3.756 -27.546 1.00 97.25 289 PHE A N 1
ATOM 2170 C CA . PHE A 1 289 ? 14.470 -3.667 -26.142 1.00 97.25 289 PHE A CA 1
ATOM 2171 C C . PHE A 1 289 ? 14.633 -5.033 -25.475 1.00 97.25 289 PHE A C 1
ATOM 2173 O O . PHE A 1 289 ? 15.671 -5.303 -24.873 1.00 97.25 289 PHE A O 1
ATOM 2180 N N . ARG A 1 290 ? 13.672 -5.942 -25.651 1.00 97.56 290 ARG A N 1
ATOM 2181 C CA . ARG A 1 290 ? 13.707 -7.300 -25.094 1.00 97.56 290 ARG A CA 1
ATOM 2182 C C . ARG A 1 290 ? 14.998 -8.067 -25.425 1.00 97.56 290 ARG A C 1
ATOM 2184 O O . ARG A 1 290 ? 15.545 -8.674 -24.507 1.00 97.56 290 ARG A O 1
ATOM 2191 N N . PRO A 1 291 ? 15.543 -8.034 -26.665 1.00 97.19 291 PRO A N 1
ATOM 2192 C CA . PRO A 1 291 ? 16.793 -8.735 -26.983 1.00 97.19 291 PRO A CA 1
ATOM 2193 C C . PRO A 1 291 ? 18.028 -8.182 -26.258 1.00 97.19 291 PRO A C 1
ATOM 2195 O O . PRO A 1 291 ? 19.044 -8.867 -26.186 1.00 97.19 291 PRO A O 1
ATOM 2198 N N . TYR A 1 292 ? 17.960 -6.943 -25.760 1.00 96.00 292 TYR A N 1
ATOM 2199 C CA . TYR A 1 292 ? 19.058 -6.271 -25.065 1.00 96.00 292 TYR A CA 1
ATOM 2200 C C . TYR A 1 292 ? 19.038 -6.515 -23.550 1.00 96.00 292 TYR A C 1
ATOM 2202 O O . TYR A 1 292 ? 20.088 -6.485 -22.912 1.00 96.00 292 TYR A O 1
ATOM 2210 N N . LEU A 1 293 ? 17.868 -6.782 -22.966 1.00 97.81 293 LEU A N 1
ATOM 2211 C CA . LEU A 1 293 ? 17.762 -7.059 -21.536 1.00 97.81 293 LEU A CA 1
ATOM 2212 C C . LEU A 1 293 ? 18.389 -8.413 -21.200 1.00 97.81 293 LEU A C 1
ATOM 2214 O O . LEU A 1 293 ? 18.066 -9.386 -21.878 1.00 97.81 293 LEU A O 1
ATOM 2218 N N . PRO A 1 294 ? 19.237 -8.533 -20.169 1.00 97.75 294 PRO A N 1
ATOM 2219 C CA . PRO A 1 294 ? 19.727 -9.829 -19.711 1.00 97.75 294 PRO A CA 1
ATOM 2220 C C . PRO A 1 294 ? 18.604 -10.626 -19.032 1.00 97.75 294 PRO A C 1
ATOM 2222 O O . PRO A 1 294 ? 17.730 -10.046 -18.389 1.00 97.75 294 PRO A O 1
ATOM 2225 N N . ASP A 1 295 ? 18.636 -11.958 -19.149 1.00 97.88 295 ASP A N 1
ATOM 2226 C CA . ASP A 1 295 ? 17.678 -12.823 -18.440 1.00 97.88 295 ASP A CA 1
ATOM 2227 C C . ASP A 1 295 ? 17.749 -12.608 -16.924 1.00 97.88 295 ASP A C 1
ATOM 2229 O O . ASP A 1 295 ? 16.722 -12.459 -16.262 1.00 97.88 295 ASP A O 1
ATOM 2233 N N . VAL A 1 296 ? 18.976 -12.524 -16.407 1.00 97.94 296 VAL A N 1
ATOM 2234 C CA . VAL A 1 296 ? 19.301 -12.229 -15.013 1.00 97.94 296 VAL A CA 1
ATOM 2235 C C . VAL A 1 296 ? 20.433 -11.205 -14.978 1.00 97.94 296 VAL A C 1
ATOM 2237 O O . VAL A 1 296 ? 21.382 -11.312 -15.756 1.00 97.94 296 VAL A O 1
ATOM 2240 N N . LEU A 1 297 ? 20.349 -10.227 -14.078 1.00 98.12 297 LEU A N 1
ATOM 2241 C CA . LEU A 1 297 ? 21.415 -9.269 -13.797 1.00 98.12 297 LEU A CA 1
ATOM 2242 C C . LEU A 1 297 ? 21.751 -9.319 -12.309 1.00 98.12 297 LEU A C 1
ATOM 2244 O O . LEU A 1 297 ? 20.868 -9.127 -11.477 1.00 98.12 297 LEU A O 1
ATOM 2248 N N . ARG A 1 298 ? 23.018 -9.560 -11.979 1.00 97.81 298 ARG A N 1
ATOM 2249 C CA . ARG A 1 298 ? 23.492 -9.493 -10.597 1.00 97.81 298 ARG A CA 1
ATOM 2250 C C . ARG A 1 298 ? 23.612 -8.037 -10.150 1.00 97.81 298 ARG A C 1
ATOM 2252 O O . ARG A 1 298 ? 24.005 -7.182 -10.947 1.00 97.81 298 ARG A O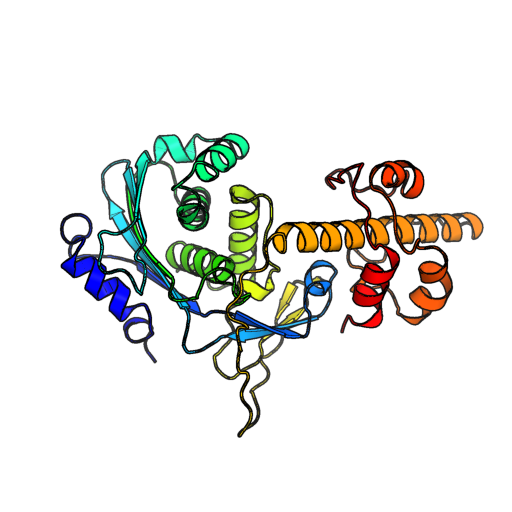 1
ATOM 2259 N N . GLY A 1 299 ? 23.269 -7.752 -8.896 1.00 96.50 299 GLY A N 1
ATOM 2260 C CA . GLY A 1 299 ? 23.230 -6.389 -8.365 1.00 96.50 299 GLY A CA 1
ATOM 2261 C C . GLY A 1 299 ? 24.548 -5.623 -8.503 1.00 96.50 299 GLY A C 1
ATOM 2262 O O . GLY A 1 299 ? 24.536 -4.460 -8.897 1.00 96.50 299 GLY A O 1
ATOM 2263 N N . ASP A 1 300 ? 25.687 -6.286 -8.283 1.00 96.31 300 ASP A N 1
ATOM 2264 C CA . ASP A 1 300 ? 27.032 -5.707 -8.433 1.00 96.31 300 ASP A CA 1
ATOM 2265 C C . ASP A 1 300 ? 27.379 -5.277 -9.873 1.00 96.31 300 ASP A C 1
ATOM 2267 O O . ASP A 1 300 ? 28.324 -4.517 -10.084 1.00 96.31 300 ASP A O 1
ATOM 2271 N N . LYS A 1 301 ? 26.625 -5.750 -10.873 1.00 97.44 301 LYS A N 1
ATOM 2272 C CA . LYS A 1 301 ? 26.774 -5.372 -12.287 1.00 97.44 301 LYS A CA 1
ATOM 2273 C C . LYS A 1 301 ? 25.816 -4.276 -12.725 1.00 97.44 301 LYS A C 1
ATOM 2275 O O . LYS A 1 301 ? 25.923 -3.804 -13.856 1.00 97.44 301 LYS A O 1
ATOM 2280 N N . PHE A 1 302 ? 24.877 -3.873 -11.872 1.00 96.75 302 PHE A N 1
ATOM 2281 C CA . PHE A 1 302 ? 23.836 -2.936 -12.275 1.00 96.75 302 PHE A CA 1
ATOM 2282 C C . PHE A 1 302 ? 24.385 -1.544 -12.592 1.00 96.75 302 PHE A C 1
ATOM 2284 O O . PHE A 1 302 ? 24.017 -0.983 -13.620 1.00 96.75 302 PHE A O 1
ATOM 2291 N N . ASP A 1 303 ? 25.299 -1.024 -11.770 1.00 93.25 303 ASP A N 1
ATOM 2292 C CA . ASP A 1 303 ? 25.920 0.292 -11.983 1.00 93.25 303 ASP A CA 1
ATOM 2293 C C . ASP A 1 303 ? 26.591 0.405 -13.351 1.00 93.25 303 ASP A C 1
ATOM 2295 O O . ASP A 1 303 ? 26.350 1.349 -14.101 1.00 93.25 303 ASP A O 1
ATOM 2299 N N . GLU A 1 304 ? 27.397 -0.598 -13.700 1.00 94.06 304 GLU A N 1
ATOM 2300 C CA . GLU A 1 304 ? 28.088 -0.664 -14.987 1.00 94.06 304 GLU A CA 1
ATOM 2301 C C . GLU A 1 304 ? 27.095 -0.761 -16.155 1.00 94.06 304 GLU A C 1
ATOM 2303 O O . GLU A 1 304 ? 27.278 -0.124 -17.193 1.00 94.06 304 GLU A O 1
ATOM 2308 N N . ALA A 1 305 ? 26.023 -1.539 -15.986 1.00 93.06 305 ALA A N 1
ATOM 2309 C CA . ALA A 1 305 ? 25.038 -1.769 -17.034 1.00 93.06 305 ALA A CA 1
ATOM 2310 C C . ALA A 1 305 ? 24.114 -0.561 -17.275 1.00 93.06 305 ALA A C 1
ATOM 2312 O O . ALA A 1 305 ? 23.775 -0.283 -18.429 1.00 93.06 305 ALA A O 1
ATOM 2313 N N . ALA A 1 306 ? 23.696 0.136 -16.213 1.00 91.38 306 ALA A N 1
ATOM 2314 C CA . ALA A 1 306 ? 22.770 1.267 -16.272 1.00 91.38 306 ALA A CA 1
ATOM 2315 C C . ALA A 1 306 ? 23.471 2.606 -16.547 1.00 91.38 306 ALA A C 1
ATOM 2317 O O . ALA A 1 306 ? 22.897 3.454 -17.228 1.00 91.38 306 ALA A O 1
ATOM 2318 N N . GLY A 1 307 ? 24.706 2.795 -16.070 1.00 90.69 307 GLY A N 1
ATOM 2319 C CA . GLY A 1 307 ? 25.426 4.061 -16.207 1.00 90.69 307 GLY A CA 1
ATOM 2320 C C . GLY A 1 307 ? 24.619 5.241 -15.654 1.00 90.69 307 GLY A C 1
ATOM 2321 O O . GLY A 1 307 ? 24.060 5.162 -14.561 1.00 90.69 307 GLY A O 1
ATOM 2322 N N . ASP A 1 308 ? 24.514 6.315 -16.438 1.00 87.81 308 ASP A N 1
ATOM 2323 C CA . ASP A 1 308 ? 23.814 7.551 -16.054 1.00 87.81 308 ASP A CA 1
ATOM 2324 C C . ASP A 1 308 ? 22.289 7.382 -15.869 1.00 87.81 308 ASP A C 1
ATOM 2326 O O . ASP A 1 308 ? 21.638 8.280 -15.339 1.00 87.81 308 ASP A O 1
ATOM 2330 N N . ASP A 1 309 ? 21.700 6.253 -16.288 1.00 88.88 309 ASP A N 1
ATOM 2331 C CA . ASP A 1 309 ? 20.271 5.955 -16.092 1.00 88.88 309 ASP A CA 1
ATOM 2332 C C . ASP A 1 309 ? 19.961 5.259 -14.767 1.00 88.88 309 ASP A C 1
ATOM 2334 O O . ASP A 1 309 ? 18.803 4.920 -14.508 1.00 88.88 309 ASP A O 1
ATOM 2338 N N . ARG A 1 310 ? 20.967 5.012 -13.920 1.00 90.06 310 ARG A N 1
ATOM 2339 C CA . ARG A 1 310 ? 20.726 4.444 -12.596 1.00 90.06 310 ARG A CA 1
ATOM 2340 C C . ARG A 1 310 ? 19.894 5.418 -11.742 1.00 90.06 310 ARG A C 1
ATOM 2342 O O . ARG A 1 310 ? 20.344 6.538 -11.493 1.00 90.06 310 ARG A O 1
ATOM 2349 N N . PRO A 1 311 ? 18.743 4.988 -11.190 1.00 88.31 311 PRO A N 1
ATOM 2350 C CA . PRO A 1 311 ? 18.008 5.794 -10.221 1.00 88.31 311 PRO A CA 1
ATOM 2351 C C . PRO A 1 311 ? 18.814 5.971 -8.929 1.00 88.31 311 PRO A C 1
ATOM 2353 O O . PRO A 1 311 ? 19.360 5.006 -8.388 1.00 88.31 311 PRO A O 1
ATOM 2356 N N . ALA A 1 312 ? 18.889 7.208 -8.436 1.00 84.56 312 ALA A N 1
ATOM 2357 C CA . ALA A 1 312 ? 19.725 7.573 -7.290 1.00 84.56 312 ALA A CA 1
ATOM 2358 C C . ALA A 1 312 ? 19.234 6.982 -5.955 1.00 84.56 312 ALA A C 1
ATOM 2360 O O . ALA A 1 312 ? 20.027 6.768 -5.043 1.00 84.56 312 ALA A O 1
ATOM 2361 N N . ASP A 1 313 ? 17.935 6.727 -5.844 1.00 83.56 313 ASP A N 1
ATOM 2362 C CA . ASP A 1 313 ? 17.242 6.216 -4.661 1.00 83.56 313 ASP A CA 1
ATOM 2363 C C . ASP A 1 313 ? 17.059 4.689 -4.674 1.00 83.56 313 ASP A C 1
ATOM 2365 O O . ASP A 1 313 ? 16.602 4.114 -3.684 1.00 83.56 313 ASP A O 1
ATOM 2369 N N . LEU A 1 314 ? 17.444 4.009 -5.761 1.00 87.06 314 LEU A N 1
ATOM 2370 C CA . LEU A 1 314 ? 17.327 2.559 -5.851 1.00 87.06 314 LEU A CA 1
ATOM 2371 C C . LEU A 1 314 ? 18.444 1.865 -5.063 1.00 87.06 314 LEU A C 1
ATOM 2373 O O . LEU A 1 314 ? 19.614 1.839 -5.469 1.00 87.06 314 LEU A O 1
ATOM 2377 N N . HIS A 1 315 ? 18.046 1.224 -3.967 1.00 88.75 315 HIS A N 1
ATOM 2378 C CA . HIS A 1 315 ? 18.885 0.273 -3.246 1.00 88.75 315 HIS A CA 1
ATOM 2379 C C . HIS A 1 315 ? 18.906 -1.078 -3.973 1.00 88.75 315 HIS A C 1
ATOM 2381 O O . HIS A 1 315 ? 17.861 -1.677 -4.230 1.00 88.75 315 HIS A O 1
ATOM 2387 N N . VAL A 1 316 ? 20.107 -1.551 -4.310 1.00 93.00 316 VAL A N 1
ATOM 2388 C CA . VAL A 1 316 ? 20.336 -2.818 -5.017 1.00 93.00 316 VAL A CA 1
ATOM 2389 C C . VAL A 1 316 ? 21.354 -3.620 -4.225 1.00 93.00 316 VAL A C 1
ATOM 2391 O O . VAL A 1 316 ? 22.494 -3.188 -4.065 1.00 93.00 316 VAL A O 1
ATOM 2394 N N . GLU A 1 317 ? 20.948 -4.797 -3.758 1.00 94.56 317 GLU A N 1
ATOM 2395 C CA . GLU A 1 317 ? 21.846 -5.718 -3.062 1.00 94.56 317 GLU A CA 1
ATOM 2396 C C . GLU A 1 317 ? 22.871 -6.323 -4.041 1.00 94.56 317 GLU A C 1
ATOM 2398 O O . GLU A 1 317 ? 22.449 -6.959 -5.015 1.00 94.56 317 GLU A O 1
ATOM 2403 N N . PRO A 1 318 ? 24.194 -6.162 -3.817 1.00 95.12 318 PRO A N 1
ATOM 2404 C CA . PRO A 1 318 ? 25.224 -6.561 -4.784 1.00 95.12 318 PRO A CA 1
ATOM 2405 C C . PRO A 1 318 ? 25.256 -8.061 -5.102 1.00 95.12 318 PRO A C 1
ATOM 2407 O O . PRO A 1 318 ? 25.559 -8.461 -6.225 1.00 95.12 318 PRO A O 1
ATOM 2410 N N . ASP A 1 319 ? 24.931 -8.899 -4.118 1.00 96.56 319 ASP A N 1
ATOM 2411 C CA . ASP A 1 319 ? 25.037 -10.360 -4.209 1.00 96.56 319 ASP A CA 1
ATOM 2412 C C . ASP A 1 319 ? 23.726 -11.053 -4.605 1.00 96.56 319 ASP A C 1
ATOM 2414 O O . ASP A 1 319 ? 23.623 -12.277 -4.534 1.00 96.56 319 ASP A O 1
ATOM 2418 N N . VAL A 1 320 ? 22.730 -10.280 -5.042 1.00 96.69 320 VAL A N 1
ATOM 2419 C CA . VAL A 1 320 ? 21.419 -10.785 -5.460 1.00 96.69 320 VAL A CA 1
ATOM 2420 C C . VAL A 1 320 ? 21.313 -10.821 -6.983 1.00 96.69 320 VAL A C 1
ATOM 2422 O O . VAL A 1 320 ? 21.728 -9.891 -7.678 1.00 96.69 320 VAL A O 1
ATOM 2425 N N . ASP A 1 321 ? 20.722 -11.900 -7.493 1.00 97.44 321 ASP A N 1
ATOM 2426 C CA . ASP A 1 321 ? 20.394 -12.093 -8.903 1.00 97.44 321 ASP A CA 1
ATOM 2427 C C . ASP A 1 321 ? 18.964 -11.614 -9.194 1.00 97.44 321 ASP A C 1
ATOM 2429 O O . ASP A 1 321 ? 17.991 -12.133 -8.640 1.00 97.44 321 ASP A O 1
ATOM 2433 N N . TYR A 1 322 ? 18.826 -10.643 -10.099 1.00 98.00 322 TYR A N 1
ATOM 2434 C CA . TYR A 1 322 ? 17.543 -10.035 -10.454 1.00 98.00 322 TYR A CA 1
ATOM 2435 C C . TYR A 1 322 ? 17.050 -10.546 -11.818 1.00 98.00 322 TYR A C 1
ATOM 2437 O O . TYR A 1 322 ? 17.774 -10.404 -12.806 1.00 98.00 322 T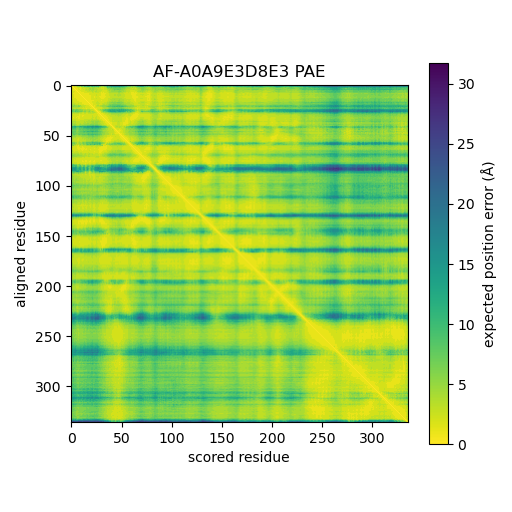YR A O 1
ATOM 2445 N N . PRO A 1 323 ? 15.827 -11.103 -11.934 1.00 97.56 323 PRO A N 1
ATOM 2446 C CA . PRO A 1 323 ? 15.288 -11.655 -13.184 1.00 97.56 323 PRO A CA 1
ATOM 2447 C C . PRO A 1 323 ? 14.761 -10.561 -14.136 1.00 97.56 323 PRO A C 1
ATOM 2449 O O . PRO A 1 323 ? 13.571 -10.491 -14.443 1.00 97.56 323 PRO A O 1
ATOM 2452 N N . VAL A 1 324 ? 15.652 -9.679 -14.593 1.00 97.75 324 VAL A N 1
ATOM 2453 C CA . VAL A 1 324 ? 15.323 -8.425 -15.292 1.00 97.75 324 VAL A CA 1
ATOM 2454 C C . VAL A 1 324 ? 14.448 -8.630 -16.533 1.00 97.75 324 VAL A C 1
ATOM 2456 O O . VAL A 1 324 ? 13.408 -7.982 -16.648 1.00 97.75 324 VAL A O 1
ATOM 2459 N N . ARG A 1 325 ? 14.821 -9.522 -17.466 1.00 97.75 325 ARG A N 1
ATOM 2460 C CA . ARG A 1 325 ? 14.027 -9.733 -18.694 1.00 97.75 325 ARG A CA 1
ATOM 2461 C C . ARG A 1 325 ? 12.654 -10.323 -18.393 1.00 97.75 325 ARG A C 1
ATOM 2463 O O . ARG A 1 325 ? 11.680 -9.859 -18.966 1.00 97.75 325 ARG A O 1
ATOM 2470 N N . GLY A 1 326 ? 12.574 -11.314 -17.504 1.00 96.06 326 GLY A N 1
ATOM 2471 C CA . GLY A 1 326 ? 11.303 -11.962 -17.163 1.00 96.06 326 GLY A CA 1
ATOM 2472 C C . GLY A 1 326 ? 10.317 -11.000 -16.501 1.00 96.06 326 GLY A C 1
ATOM 2473 O O . GLY A 1 326 ? 9.129 -11.017 -16.809 1.00 96.06 326 GLY A O 1
ATOM 2474 N N . VAL A 1 327 ? 10.819 -10.110 -15.643 1.00 95.50 327 VAL A N 1
ATOM 2475 C CA . VAL A 1 327 ? 10.005 -9.050 -15.042 1.00 95.50 327 VAL A CA 1
ATOM 2476 C C . VAL A 1 327 ? 9.590 -8.023 -16.094 1.00 95.50 327 VAL A C 1
ATOM 2478 O O . VAL A 1 327 ? 8.414 -7.699 -16.194 1.00 95.50 327 VAL A O 1
ATOM 2481 N N . ALA A 1 328 ? 10.502 -7.565 -16.950 1.00 96.38 328 ALA A N 1
ATOM 2482 C CA . ALA A 1 328 ? 10.143 -6.662 -18.043 1.00 96.38 328 ALA A CA 1
ATOM 2483 C C . ALA A 1 328 ? 9.096 -7.270 -18.995 1.00 96.38 328 A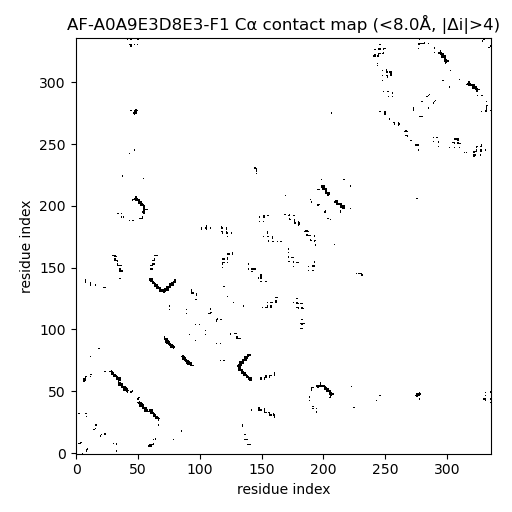LA A C 1
ATOM 2485 O O . ALA A 1 328 ? 8.172 -6.573 -19.403 1.00 96.38 328 ALA A O 1
ATOM 2486 N N . ASP A 1 329 ? 9.214 -8.564 -19.309 1.00 95.56 329 ASP A N 1
ATOM 2487 C CA . ASP A 1 329 ? 8.242 -9.298 -20.120 1.00 95.56 329 ASP A CA 1
ATOM 2488 C C . ASP A 1 329 ? 6.849 -9.205 -19.486 1.00 95.56 329 ASP A C 1
ATOM 2490 O O . ASP A 1 329 ? 5.911 -8.784 -20.156 1.00 95.56 329 ASP A O 1
ATOM 2494 N N . HIS A 1 330 ? 6.717 -9.513 -18.193 1.00 92.81 330 HIS A N 1
ATOM 2495 C CA . HIS A 1 330 ? 5.437 -9.415 -17.487 1.00 92.81 330 HIS A CA 1
ATOM 2496 C C . HIS A 1 330 ? 4.882 -7.980 -17.507 1.00 92.81 330 HIS A C 1
ATOM 2498 O O . HIS A 1 330 ? 3.747 -7.751 -17.915 1.00 92.81 330 HIS A O 1
ATOM 2504 N N . HIS A 1 331 ? 5.703 -6.994 -17.147 1.00 93.06 331 HIS A N 1
ATOM 2505 C CA . HIS A 1 331 ? 5.265 -5.605 -17.000 1.00 93.06 331 HIS A CA 1
ATOM 2506 C C . HIS A 1 331 ? 4.956 -4.890 -18.327 1.00 93.06 331 HIS A C 1
ATOM 2508 O O . HIS A 1 331 ? 4.265 -3.878 -18.308 1.00 93.06 331 HIS A O 1
ATOM 2514 N N . VAL A 1 332 ? 5.463 -5.370 -19.467 1.00 94.19 332 VAL A N 1
ATOM 2515 C CA . VAL A 1 332 ? 5.218 -4.753 -20.786 1.00 94.19 332 VAL A CA 1
ATOM 2516 C C . VAL A 1 332 ? 4.233 -5.564 -21.632 1.00 94.19 332 VAL A C 1
ATOM 2518 O O . VAL A 1 332 ? 3.490 -5.000 -22.431 1.00 94.19 332 VAL A O 1
ATOM 2521 N N . LEU A 1 333 ? 4.240 -6.895 -21.515 1.00 91.62 333 LEU A N 1
ATOM 2522 C CA . LEU A 1 333 ? 3.425 -7.771 -22.365 1.00 91.62 333 LEU A CA 1
ATOM 2523 C C . LEU A 1 333 ? 2.091 -8.159 -21.734 1.00 91.62 333 LEU A C 1
ATOM 2525 O O . LEU A 1 333 ? 1.174 -8.524 -22.470 1.00 91.62 333 LEU A O 1
ATOM 2529 N N . GLU A 1 334 ? 2.001 -8.121 -20.406 1.00 85.19 334 GLU A N 1
ATOM 2530 C CA . GLU A 1 334 ? 0.803 -8.506 -19.654 1.00 85.19 334 GLU A CA 1
ATOM 2531 C C . GLU A 1 334 ? 0.151 -7.316 -18.939 1.00 85.19 334 GLU A C 1
ATOM 2533 O O . GLU A 1 334 ? -0.941 -7.467 -18.392 1.00 85.19 334 GLU A O 1
ATOM 2538 N N . ALA A 1 335 ? 0.779 -6.134 -18.981 1.00 77.50 335 ALA A N 1
ATOM 2539 C CA . ALA A 1 335 ? 0.140 -4.897 -18.557 1.00 77.50 335 ALA A CA 1
ATOM 2540 C C . ALA A 1 335 ? -1.001 -4.540 -19.521 1.00 77.50 335 ALA A C 1
ATOM 2542 O O . ALA A 1 335 ? -0.828 -4.546 -20.744 1.00 77.50 335 ALA A O 1
ATOM 2543 N N . LEU A 1 336 ? -2.171 -4.278 -18.940 1.00 60.25 336 LEU A N 1
ATOM 2544 C CA . LEU A 1 336 ? -3.399 -3.877 -19.627 1.00 60.25 336 LEU A CA 1
ATOM 2545 C C . LEU A 1 336 ? -3.574 -2.362 -19.575 1.00 60.25 336 LEU A C 1
ATOM 2547 O O . LEU A 1 336 ? -3.214 -1.768 -18.530 1.00 60.25 336 LEU A O 1
#

pLDDT: mean 89.87, std 7.03, range [60.25, 98.12]

Secondary structure (DSSP, 8-state):
--GGGSTTHHHHHHHHHHH-TTTSPSS--EEEEEEEEEEEE-GGGGGGT-EEEEEEEEEEEEEEEEEE-SSSEEEEEEE-SS--SPPEEEEEEHHHHHT--HHHHHHHHTSTTTGGGHHHHHHHHHH--SSS-EEEEEEE-SPTTSSS-HHHHHHHHHHHHH-TT---HHHHHHHHHHHHHHHHS----GGGG--PPTTEEEEEETTTTEEPPPEEPPTT--------S---TTHHHHHHHHHHHHHHHHHHHHHHHHHHHHHTT----S-TTTT-GGGS-HHHIIIIITTTS-S-EEGGGHHHHHGGGS-TT----TT-EE-HHHHHHHHHHS--